Protein AF-A0A8D8AK39-F1 (afdb_monomer_lite)

pLDDT: mean 80.99, std 18.57, range [39.56, 98.69]

Organism: Culex pipiens (NCBI:txid7175)

Secondary structure (DSSP, 8-state):
----------PBPTTT-PBPPTTS-EEE-TTT--EEETTTTT--HHHHTTT-----SSHHHHHHTTS-------PPPPHHHHHHHHHHHHHHHHHHHHHHHHHHHHHHHHHHHHHHHHHHHHHHHHHHHHHHHHHHHHHHHHHHHHHHHHHHHHHHHHHHHHHHHHHHHHHHHHHHHHHHHHHHH------------------PPPP-PPP--PPPP-------------------------------

Radius of gyration: 58.1 Å; chains: 1; bounding box: 110×73×158 Å

Foldseek 3Di:
DDDDDPPVVQAAAPQPRHGDDPPFDWDAAPPPRHIHTCVSQVNDVVVVVVVDHHHGPDPVRVVVVPPDPPPPDPDPDPPVVVVVVVVVVVVVVVVVVVVVVVVVVVVVVVVVVVVVVVVVVVVVVVVVVVVVVVVVVVVVVVVVVVVVVVVVVVVVVVVVVVVVVVVVVVVVVVVVVVVVVVVVVPPPDPDDDDDDDDDDDDDDDDDDDDDDDDDDDPDDDDPPPPDDPDDDDDDDDDDDDDDDDDDD

Structure (mmCIF, N/CA/C/O backbone):
data_AF-A0A8D8AK39-F1
#
_entry.id   AF-A0A8D8AK39-F1
#
loop_
_atom_site.group_PDB
_atom_site.id
_atom_site.type_symbol
_atom_site.label_atom_id
_atom_site.label_alt_id
_atom_site.label_comp_id
_atom_site.label_asym_id
_atom_site.label_entity_id
_atom_site.label_seq_id
_atom_site.pdbx_PDB_ins_code
_atom_site.Cartn_x
_atom_site.Cartn_y
_atom_site.Cartn_z
_atom_site.occupancy
_atom_site.B_iso_or_equiv
_atom_site.auth_seq_id
_atom_site.auth_comp_id
_atom_site.auth_asym_id
_atom_site.auth_atom_id
_atom_site.pdbx_PDB_model_num
ATOM 1 N N . MET A 1 1 ? -25.640 20.244 12.393 1.00 39.56 1 MET A N 1
ATOM 2 C CA . MET A 1 1 ? -27.096 20.370 12.210 1.00 39.56 1 MET A CA 1
ATOM 3 C C . MET A 1 1 ? -27.669 20.715 13.563 1.00 39.56 1 MET A C 1
ATOM 5 O O . MET A 1 1 ? -27.586 19.891 14.462 1.00 39.56 1 MET A O 1
ATOM 9 N N . ALA A 1 2 ? -28.067 21.973 13.732 1.00 52.38 2 ALA A N 1
ATOM 10 C CA . ALA A 1 2 ? -28.793 22.428 14.904 1.00 52.38 2 ALA A CA 1
ATOM 11 C C . ALA A 1 2 ? -30.263 22.104 14.642 1.00 52.38 2 ALA A C 1
ATOM 13 O O . ALA A 1 2 ? -30.885 22.759 13.811 1.00 52.38 2 ALA A O 1
ATOM 14 N N . ASP A 1 3 ? -30.758 21.050 15.279 1.00 48.34 3 ASP A N 1
ATOM 15 C CA . ASP A 1 3 ? -32.189 20.798 15.390 1.00 48.34 3 ASP A CA 1
ATOM 16 C C . ASP A 1 3 ? -32.522 20.895 16.878 1.00 48.34 3 ASP A C 1
ATOM 18 O O . ASP A 1 3 ? -32.290 19.983 17.675 1.00 48.34 3 ASP A O 1
ATOM 22 N N . GLU A 1 4 ? -32.913 22.107 17.256 1.00 56.41 4 GLU A N 1
ATOM 23 C CA . GLU A 1 4 ? -33.535 22.400 18.531 1.00 56.41 4 GLU A CA 1
ATOM 24 C C . GLU A 1 4 ? -34.955 21.837 18.496 1.00 56.41 4 GLU A C 1
ATOM 26 O O . GLU A 1 4 ? -35.847 22.418 17.882 1.00 56.41 4 GLU A O 1
ATOM 31 N N . ASN A 1 5 ? -35.184 20.725 19.187 1.00 51.19 5 ASN A N 1
ATOM 32 C CA . ASN A 1 5 ? -36.533 20.344 19.579 1.00 51.19 5 ASN A CA 1
ATOM 33 C C . ASN A 1 5 ? -36.563 20.041 21.080 1.00 51.19 5 ASN A C 1
ATOM 35 O O . ASN A 1 5 ? -36.457 18.881 21.492 1.00 51.19 5 ASN A O 1
ATOM 39 N N . PRO A 1 6 ? -36.661 21.079 21.930 1.00 50.94 6 PRO A N 1
ATOM 40 C CA . PRO A 1 6 ? -37.035 20.882 23.309 1.00 50.94 6 PRO A CA 1
ATOM 41 C C . PRO A 1 6 ? -38.525 20.548 23.298 1.00 50.94 6 PRO A C 1
ATOM 43 O O . PRO A 1 6 ? -39.382 21.432 23.322 1.00 50.94 6 PRO A O 1
ATOM 46 N N . GLU A 1 7 ? -38.846 19.258 23.318 1.00 51.81 7 GLU A N 1
ATOM 47 C CA . GLU A 1 7 ? -40.162 18.746 23.705 1.00 51.81 7 GLU A CA 1
ATOM 48 C C . GLU A 1 7 ? -40.369 18.987 25.217 1.00 51.81 7 GLU A C 1
ATOM 50 O O . GLU A 1 7 ? -40.653 18.092 26.010 1.00 51.81 7 GLU A O 1
ATOM 55 N N . PHE A 1 8 ? -40.153 20.235 25.646 1.00 52.44 8 PHE A N 1
ATOM 56 C CA . PHE A 1 8 ? -40.445 20.719 26.974 1.00 52.44 8 PHE A CA 1
ATOM 57 C C . PHE A 1 8 ? -41.956 20.650 27.083 1.00 52.44 8 PHE A C 1
ATOM 59 O O . PHE A 1 8 ? -42.684 21.486 26.542 1.00 52.44 8 PHE A O 1
ATOM 66 N N . THR A 1 9 ? -42.423 19.585 27.723 1.00 55.75 9 THR A N 1
ATOM 67 C CA . THR A 1 9 ? -43.819 19.322 28.039 1.00 55.75 9 THR A CA 1
ATOM 68 C C . THR A 1 9 ? -44.352 20.481 28.872 1.00 55.75 9 THR A C 1
ATOM 70 O O . THR A 1 9 ? -44.306 20.484 30.106 1.00 55.75 9 THR A O 1
ATOM 73 N N . LYS A 1 10 ? -44.810 21.504 28.159 1.00 70.88 10 LYS A N 1
ATOM 74 C CA . LYS A 1 10 ? -45.441 22.724 28.633 1.00 70.88 10 LYS A CA 1
ATOM 75 C C . LYS A 1 10 ? -46.707 22.327 29.385 1.00 70.88 10 LYS A C 1
ATOM 77 O O . LYS A 1 10 ? -47.772 22.145 28.803 1.00 70.88 10 LYS A O 1
ATOM 82 N N . THR A 1 11 ? -46.554 22.070 30.680 1.00 82.75 11 THR A N 1
ATOM 83 C CA . THR A 1 11 ? -47.616 21.482 31.494 1.00 82.75 11 THR A CA 1
ATOM 84 C C . THR A 1 11 ? -48.638 22.568 31.834 1.00 82.75 11 THR A C 1
ATOM 86 O O . THR A 1 11 ? -48.263 23.561 32.458 1.00 82.75 11 THR A O 1
ATOM 89 N N . PRO A 1 12 ? -49.918 22.424 31.443 1.00 89.12 12 PRO A N 1
ATOM 90 C CA . PRO A 1 12 ? -50.920 23.447 31.708 1.00 89.12 12 PRO A CA 1
ATOM 91 C C . PRO A 1 12 ? -51.292 23.492 33.192 1.00 89.12 12 PRO A C 1
ATOM 93 O O . PRO A 1 12 ? -51.399 22.465 33.870 1.00 89.12 12 PRO A O 1
ATOM 96 N N . CYS A 1 13 ? -51.543 24.697 33.696 1.00 91.81 13 CYS A N 1
ATOM 97 C CA . CYS A 1 13 ? -52.061 24.902 35.037 1.00 91.81 13 CYS A CA 1
ATOM 98 C C . CYS A 1 13 ? -53.484 24.350 35.141 1.00 91.81 13 CYS A C 1
ATOM 100 O O . CYS A 1 13 ? -54.384 24.741 34.402 1.00 91.81 13 CYS A O 1
ATOM 102 N N . SER A 1 14 ? -53.726 23.484 36.120 1.00 91.69 14 SER A N 1
ATOM 103 C CA . SER A 1 14 ? -55.034 22.842 36.296 1.00 91.69 14 SER A CA 1
ATOM 104 C C . SER A 1 14 ? -56.132 23.776 36.831 1.00 91.69 14 SER A C 1
ATOM 106 O O . SER A 1 14 ? -57.292 23.378 36.876 1.00 91.69 14 SER A O 1
ATOM 108 N N . THR A 1 15 ? -55.802 25.023 37.195 1.00 91.69 15 THR A N 1
ATOM 109 C CA . THR A 1 15 ? -56.786 26.050 37.588 1.00 91.69 15 THR A CA 1
ATOM 110 C C . THR A 1 15 ? -57.170 26.968 36.429 1.00 91.69 15 THR A C 1
ATOM 112 O O . THR A 1 15 ? -58.356 27.105 36.146 1.00 91.69 15 THR A O 1
ATOM 115 N N . CYS A 1 16 ? -56.202 27.601 35.755 1.00 92.88 16 CYS A N 1
ATOM 116 C CA . CYS A 1 16 ? -56.487 28.554 34.670 1.00 92.88 16 CYS A CA 1
ATOM 117 C C . CYS A 1 16 ? -56.439 27.938 33.265 1.00 92.88 16 CYS A C 1
ATOM 119 O O . CYS A 1 16 ? -56.842 28.594 32.314 1.00 92.88 16 CYS A O 1
ATOM 121 N N . LYS A 1 17 ? -55.992 26.681 33.125 1.00 90.31 17 LYS A N 1
ATOM 122 C CA . LYS A 1 17 ? -55.797 25.958 31.851 1.00 90.31 17 LYS A CA 1
ATOM 123 C C . LYS A 1 17 ? -54.768 26.582 30.902 1.00 90.31 17 LYS A C 1
ATOM 125 O O . LYS A 1 17 ? -54.586 26.080 29.797 1.00 90.31 17 LYS A O 1
ATOM 130 N N . GLU A 1 18 ? -54.074 27.628 31.335 1.00 86.50 18 GLU A N 1
ATOM 131 C CA . GLU A 1 18 ? -52.979 28.246 30.596 1.00 86.50 18 GLU A CA 1
ATOM 132 C C . GLU A 1 18 ? -51.681 27.466 30.807 1.00 86.50 18 GLU A C 1
ATOM 134 O O . GLU A 1 18 ? -51.463 26.834 31.844 1.00 86.50 18 GLU A O 1
ATOM 139 N N . VAL A 1 19 ? -50.828 27.504 29.792 1.00 83.88 19 VAL A N 1
ATOM 140 C CA . VAL A 1 19 ? -49.503 26.895 29.806 1.00 83.88 19 VAL A CA 1
ATOM 141 C C . VAL A 1 19 ? -48.529 27.831 30.512 1.00 83.88 19 VAL A C 1
ATOM 143 O O . VAL A 1 19 ? -48.467 29.006 30.160 1.00 83.88 19 VAL A O 1
ATOM 146 N N . SER A 1 20 ? -47.743 27.306 31.455 1.00 73.88 20 SER A N 1
ATOM 147 C CA . SER A 1 20 ? -46.726 28.102 32.144 1.00 73.88 20 SER A CA 1
ATOM 148 C C . SER A 1 20 ? -45.663 28.606 31.168 1.00 73.88 20 SER A C 1
ATOM 150 O O . SER A 1 20 ? -45.118 27.826 30.377 1.00 73.88 20 SER A O 1
ATOM 152 N N . THR A 1 21 ? -45.336 29.891 31.252 1.00 74.75 21 THR A N 1
ATOM 153 C CA . THR A 1 21 ? -44.133 30.465 30.636 1.00 74.75 21 THR A CA 1
ATOM 154 C C . THR A 1 21 ? -42.899 30.120 31.480 1.00 74.75 21 THR A C 1
ATOM 156 O O . THR A 1 21 ? -43.026 29.709 32.634 1.00 74.75 21 THR A O 1
ATOM 159 N N . GLU A 1 22 ? -41.695 30.231 30.910 1.00 71.88 22 GLU A N 1
ATOM 160 C CA . GLU A 1 22 ? -40.438 29.795 31.555 1.00 71.88 22 GLU A CA 1
ATOM 161 C C . GLU A 1 22 ? -40.152 30.495 32.899 1.00 71.88 22 GLU A C 1
ATOM 163 O O . GLU A 1 22 ? -39.464 29.934 33.752 1.00 71.88 22 GLU A O 1
ATOM 168 N N . ASP A 1 23 ? -40.752 31.665 33.129 1.00 74.31 23 ASP A N 1
ATOM 169 C CA . ASP A 1 23 ? -40.546 32.486 34.326 1.00 74.31 23 ASP A CA 1
ATOM 170 C C . ASP A 1 23 ? -41.564 32.226 35.456 1.00 74.31 23 ASP A C 1
ATOM 172 O O . ASP A 1 23 ? -41.451 32.789 36.551 1.00 74.31 23 ASP A O 1
ATOM 176 N N . GLU A 1 24 ? -42.575 31.380 35.237 1.00 81.38 24 GLU A N 1
ATOM 177 C CA . GLU A 1 24 ? -43.639 31.155 36.215 1.00 81.38 24 GLU A CA 1
ATOM 178 C C . GLU A 1 24 ? -43.366 29.962 37.139 1.00 81.38 24 GLU A C 1
ATOM 180 O O . GLU A 1 24 ? -43.164 28.818 36.729 1.00 81.38 24 GLU A O 1
ATOM 185 N N . VAL A 1 25 ? -43.424 30.210 38.452 1.00 84.69 25 VAL A N 1
ATOM 186 C CA . VAL A 1 25 ? -43.231 29.156 39.452 1.00 84.69 25 VAL A CA 1
ATOM 187 C C . VAL A 1 25 ? -44.447 28.234 39.483 1.00 84.69 25 VAL A C 1
ATOM 189 O O . VAL A 1 25 ? -45.522 28.604 39.960 1.00 84.69 25 VAL A O 1
ATOM 192 N N . MET A 1 26 ? -44.240 26.995 39.051 1.00 88.56 26 MET A N 1
ATOM 193 C CA . MET A 1 26 ? -45.225 25.921 39.118 1.00 88.56 26 MET A CA 1
ATOM 194 C C . MET A 1 26 ? -45.042 25.058 40.378 1.00 88.56 26 MET A C 1
ATOM 196 O O . MET A 1 26 ? -43.919 24.760 40.806 1.00 88.56 26 MET A O 1
ATOM 200 N N . VAL A 1 27 ? -46.159 24.642 40.979 1.00 89.88 27 VAL A N 1
ATOM 201 C CA . VAL A 1 27 ? -46.214 23.711 42.112 1.00 89.88 27 VAL A CA 1
ATOM 202 C C . VAL A 1 27 ? -47.076 22.499 41.755 1.00 89.88 27 VAL A C 1
ATOM 204 O O . VAL A 1 27 ? -48.194 22.630 41.258 1.00 89.88 27 VAL A O 1
ATOM 207 N N . GLY A 1 28 ? -46.537 21.303 41.988 1.00 91.19 28 GLY A N 1
ATOM 208 C CA . GLY A 1 28 ? -47.237 20.040 41.769 1.00 91.19 28 GLY A CA 1
ATOM 209 C C . GLY A 1 28 ? -47.939 19.562 43.039 1.00 91.19 28 GLY A C 1
ATOM 210 O O . GLY A 1 28 ? -47.352 19.589 44.120 1.00 91.19 28 GLY A O 1
ATOM 211 N N . CYS A 1 29 ? -49.186 19.101 42.930 1.00 91.69 29 CYS A N 1
ATOM 212 C CA . CYS A 1 29 ? -49.901 18.509 44.060 1.00 91.69 29 CYS A CA 1
ATOM 213 C C . CYS A 1 29 ? -49.434 17.075 44.336 1.00 91.69 29 CYS A C 1
ATOM 215 O O . CYS A 1 29 ? -49.523 16.206 43.474 1.00 91.69 29 CYS A O 1
ATOM 217 N N . ASP A 1 30 ? -49.062 16.766 45.579 1.00 89.25 30 ASP A N 1
ATOM 218 C CA . ASP A 1 30 ? -48.616 15.425 45.967 1.00 89.25 30 ASP A CA 1
ATOM 219 C C . ASP A 1 30 ? -49.696 14.341 45.905 1.00 89.25 30 ASP A C 1
ATOM 221 O O . ASP A 1 30 ? -49.360 13.155 45.882 1.00 89.25 30 ASP A O 1
ATOM 225 N N . CYS A 1 31 ? -50.971 14.732 45.862 1.00 90.25 31 CYS A N 1
ATOM 226 C CA . CYS A 1 31 ? -52.102 13.814 45.786 1.00 90.25 31 CYS A CA 1
ATOM 227 C C . CYS A 1 31 ? -52.540 13.528 44.344 1.00 90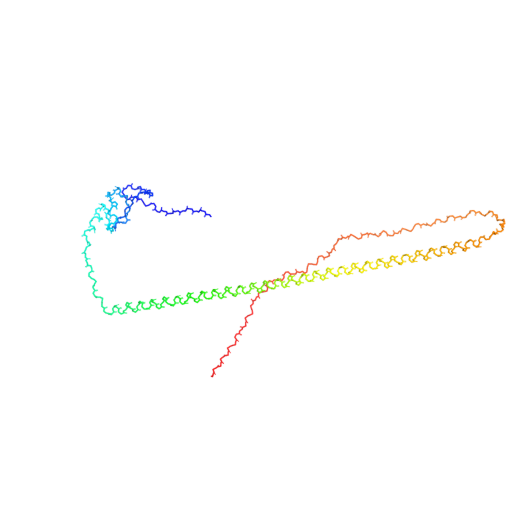.25 31 CYS A C 1
ATOM 229 O O . CYS A 1 31 ? -52.567 12.365 43.955 1.00 90.25 31 CYS A O 1
ATOM 231 N N . CYS A 1 32 ? -52.898 14.550 43.560 1.00 92.12 32 CYS A N 1
ATOM 232 C CA . CYS A 1 32 ? -53.398 14.361 42.190 1.00 92.12 32 CYS A CA 1
ATOM 233 C C . CYS A 1 32 ? -52.315 14.470 41.109 1.00 92.12 32 CYS A C 1
ATOM 235 O O . CYS A 1 32 ? -52.607 14.206 39.950 1.00 92.12 32 CYS A O 1
ATOM 237 N N . LYS A 1 33 ? -51.081 14.852 41.471 1.00 91.12 33 LYS A N 1
ATOM 238 C CA . LYS A 1 33 ? -49.927 15.015 40.563 1.00 91.12 33 LYS A CA 1
ATOM 239 C C . LYS A 1 33 ? -50.124 16.043 39.442 1.00 91.12 33 LYS A C 1
ATOM 241 O O . LYS A 1 33 ? -49.302 16.133 38.538 1.00 91.12 33 LYS A O 1
ATOM 246 N N . LEU A 1 34 ? -51.171 16.857 39.545 1.00 91.44 34 LEU A N 1
ATOM 247 C CA . LEU A 1 34 ? -51.425 17.993 38.669 1.00 91.44 34 LEU A CA 1
ATOM 248 C C . LEU A 1 34 ? -50.556 19.195 39.050 1.00 91.44 34 LEU A C 1
ATOM 250 O O . LEU A 1 34 ? -50.165 19.345 40.213 1.00 91.44 34 LEU A O 1
ATOM 254 N N . TRP A 1 35 ? -50.302 20.058 38.067 1.00 92.00 35 TRP A N 1
ATOM 255 C CA . TRP A 1 35 ? -49.483 21.258 38.204 1.00 92.00 35 TRP A CA 1
ATOM 256 C C . TRP A 1 35 ? -50.328 22.529 38.223 1.00 92.00 35 TRP A C 1
ATOM 258 O O . TRP A 1 35 ? -51.346 22.640 37.537 1.00 92.00 35 TRP A O 1
ATOM 268 N N . PHE A 1 36 ? -49.890 23.491 39.028 1.00 92.25 36 PHE A N 1
ATOM 269 C CA . PHE A 1 36 ? -50.599 24.736 39.289 1.00 92.25 36 PHE A CA 1
ATOM 270 C C . PHE A 1 36 ? -49.612 25.900 39.344 1.00 92.25 36 PHE A C 1
ATOM 272 O O . PHE A 1 36 ? -48.553 25.768 39.962 1.00 92.25 36 PHE A O 1
ATOM 279 N N . HIS A 1 37 ? -49.966 27.058 38.781 1.00 92.12 37 HIS A N 1
ATOM 280 C CA . HIS A 1 37 ? -49.183 28.274 39.013 1.00 92.12 37 HIS A CA 1
ATOM 281 C C . HIS A 1 37 ? -49.233 28.612 40.499 1.00 92.12 37 HIS A C 1
ATOM 283 O O . HIS A 1 37 ? -50.317 28.615 41.089 1.00 92.12 37 HIS A O 1
ATOM 289 N N . ALA A 1 38 ? -48.098 28.972 41.099 1.00 89.69 38 ALA A N 1
ATOM 290 C CA . ALA A 1 38 ? -48.045 29.371 42.503 1.00 89.69 38 ALA A CA 1
ATOM 291 C C . ALA A 1 38 ? -49.060 30.487 42.815 1.00 89.69 38 ALA A C 1
ATOM 293 O O . ALA A 1 38 ? -49.725 30.449 43.850 1.00 89.69 38 ALA A O 1
ATOM 294 N N . ARG A 1 39 ? -49.275 31.410 41.866 1.00 90.19 39 ARG A N 1
ATOM 295 C CA . ARG A 1 39 ? -50.306 32.457 41.934 1.00 90.19 39 ARG A CA 1
ATOM 296 C C . ARG A 1 39 ? -51.737 31.908 41.930 1.00 90.19 39 ARG A C 1
ATOM 298 O O . ARG A 1 39 ? -52.563 32.398 42.690 1.00 90.19 39 ARG A O 1
ATOM 305 N N . CYS A 1 40 ? -52.044 30.901 41.110 1.00 92.19 40 CYS A N 1
ATOM 306 C CA . CYS A 1 40 ? -53.398 30.340 40.998 1.00 92.19 40 CYS A CA 1
ATOM 307 C C . CYS A 1 40 ? -53.869 29.643 42.280 1.00 92.19 40 CYS A C 1
ATOM 309 O O . CYS A 1 40 ? -55.069 29.516 42.504 1.00 92.19 40 CYS A O 1
ATOM 311 N N . VAL A 1 41 ? -52.934 29.189 43.116 1.00 91.38 41 VAL A N 1
ATOM 312 C CA . VAL A 1 41 ? -53.229 28.438 44.345 1.00 91.38 41 VAL A CA 1
ATOM 313 C C . VAL A 1 41 ? -52.686 29.109 45.608 1.00 91.38 41 VAL A C 1
ATOM 315 O O . VAL A 1 41 ? -52.636 28.472 46.659 1.00 91.38 41 VAL A O 1
ATOM 318 N N . ASN A 1 42 ? -52.293 30.386 45.518 1.00 88.06 42 ASN A N 1
ATOM 319 C CA . ASN A 1 42 ? -51.707 31.172 46.612 1.00 88.06 42 ASN A CA 1
ATOM 320 C C . ASN A 1 42 ? -50.559 30.447 47.339 1.00 88.06 42 ASN A C 1
ATOM 322 O O . ASN A 1 42 ? -50.431 30.513 48.562 1.00 88.06 42 ASN A O 1
ATOM 326 N N . PHE A 1 43 ? -49.734 29.714 46.593 1.00 86.31 43 PHE A N 1
ATOM 327 C CA . PHE A 1 43 ? -48.585 29.017 47.148 1.00 86.31 43 PHE A CA 1
ATOM 328 C C . PHE A 1 43 ? -47.441 30.001 47.384 1.00 86.31 43 PHE A C 1
ATOM 330 O O . PHE A 1 43 ? -47.005 30.692 46.463 1.00 86.31 43 PHE A O 1
ATOM 337 N N . ASN A 1 44 ? -46.932 30.044 48.615 1.00 83.81 44 ASN A N 1
ATOM 338 C CA . ASN A 1 44 ? -45.779 30.863 48.952 1.00 83.81 44 ASN A CA 1
ATOM 339 C C . ASN A 1 44 ? -44.488 30.118 48.557 1.00 83.81 44 ASN A C 1
ATOM 341 O O . ASN A 1 44 ? -44.230 29.035 49.086 1.00 83.81 44 ASN A O 1
ATOM 345 N N . PRO A 1 45 ? -43.626 30.678 47.688 1.00 77.62 45 PRO A N 1
ATOM 346 C CA . PRO A 1 45 ? -42.356 30.052 47.315 1.00 77.62 45 PRO A CA 1
ATOM 347 C C . PRO A 1 45 ? -41.443 29.723 48.509 1.00 77.62 45 PRO A C 1
ATOM 349 O O . PRO A 1 45 ? -40.631 28.800 48.419 1.00 77.62 45 PRO A O 1
ATOM 352 N N . ALA A 1 46 ? -41.587 30.427 49.640 1.00 77.00 46 ALA A N 1
ATOM 353 C CA . ALA A 1 46 ? -40.871 30.115 50.877 1.00 77.00 46 ALA A CA 1
ATOM 354 C C . ALA A 1 46 ? -41.199 28.707 51.413 1.00 77.00 46 ALA A C 1
ATOM 356 O O . ALA A 1 46 ? -40.318 28.034 51.952 1.00 77.00 46 ALA A O 1
ATOM 357 N N . ASP A 1 47 ? -42.422 28.214 51.189 1.00 71.88 47 ASP A N 1
ATOM 358 C CA . ASP A 1 47 ? -42.849 26.882 51.624 1.00 71.88 47 ASP A CA 1
ATOM 359 C C . ASP A 1 47 ? -42.157 25.767 50.828 1.00 71.88 47 ASP A C 1
ATOM 361 O O . ASP A 1 47 ? -41.892 24.695 51.380 1.00 71.88 47 ASP A O 1
ATOM 365 N N . LYS A 1 48 ? -41.765 26.028 49.570 1.00 71.31 48 LYS A N 1
ATOM 366 C CA . LYS A 1 48 ? -41.046 25.066 48.710 1.00 71.31 48 LYS A CA 1
ATOM 367 C C . LYS A 1 48 ? -39.697 24.658 49.305 1.00 71.31 48 LYS A C 1
ATOM 369 O O . LYS A 1 48 ? -39.313 23.495 49.211 1.00 71.31 48 LYS A O 1
ATOM 374 N N . LYS A 1 49 ? -39.001 25.586 49.973 1.00 70.12 49 LYS A N 1
ATOM 375 C CA . LYS A 1 49 ? -37.696 25.318 50.606 1.00 70.12 49 LYS A CA 1
ATOM 376 C C . LYS A 1 49 ? -37.792 24.364 51.798 1.00 70.12 49 LYS A C 1
ATOM 378 O O . LYS A 1 49 ? -36.796 23.759 52.170 1.00 70.12 49 LYS A O 1
ATOM 383 N N . SER A 1 50 ? -38.978 24.205 52.387 1.00 70.56 50 SER A N 1
ATOM 384 C CA . SER A 1 50 ? -39.171 23.363 53.571 1.00 70.56 50 SER A CA 1
ATOM 385 C C . SER A 1 50 ? -39.335 21.866 53.267 1.00 70.56 50 SER A C 1
ATOM 387 O O . SER A 1 50 ? -39.489 21.082 54.201 1.00 70.56 50 SER A O 1
ATOM 389 N N . GLY A 1 51 ? -39.337 21.456 51.987 1.00 71.75 51 GLY A N 1
ATOM 390 C CA . GLY A 1 51 ? -39.480 20.049 51.577 1.00 71.75 51 GLY A CA 1
ATOM 391 C C . GLY A 1 51 ? -40.818 19.406 51.973 1.00 71.75 51 GLY A C 1
ATOM 392 O O . GLY A 1 51 ? -40.972 18.186 51.923 1.00 71.75 51 GLY A O 1
ATOM 393 N N . LYS A 1 52 ? -41.794 20.210 52.409 1.00 79.31 52 LYS A N 1
ATOM 394 C CA . LYS A 1 52 ? -43.106 19.737 52.852 1.00 79.31 52 LYS A CA 1
ATOM 395 C C . LYS A 1 52 ? -43.970 19.382 51.648 1.00 79.31 52 LYS A C 1
ATOM 397 O O . LYS A 1 52 ? -44.044 20.141 50.686 1.00 79.31 52 LYS A O 1
ATOM 402 N N . LYS A 1 53 ? -44.682 18.257 51.754 1.00 85.88 53 LYS A N 1
ATOM 403 C CA . LYS A 1 53 ? -45.674 17.839 50.757 1.00 85.88 53 LYS A CA 1
ATOM 404 C C . LYS A 1 53 ? -46.761 18.904 50.601 1.00 85.88 53 LYS A C 1
ATOM 406 O O . LYS A 1 53 ? -47.354 19.318 51.605 1.00 85.88 53 LYS A O 1
ATOM 411 N N . TRP A 1 54 ? -47.044 19.316 49.369 1.00 88.88 54 TRP A N 1
ATOM 412 C CA . TRP A 1 54 ? -48.066 20.312 49.057 1.00 88.88 54 TRP A CA 1
ATOM 413 C C . TRP A 1 54 ? -49.303 19.656 48.436 1.00 88.88 54 TRP A C 1
ATOM 415 O O . TRP A 1 54 ? -49.222 18.770 47.587 1.00 88.88 54 TRP A O 1
ATOM 425 N N . TYR A 1 55 ? -50.483 20.096 48.870 1.00 90.00 55 TYR A N 1
ATOM 426 C CA . TYR A 1 55 ? -51.769 19.560 48.426 1.00 90.00 55 TYR A CA 1
ATOM 427 C C . TYR A 1 55 ? -52.622 20.703 47.875 1.00 90.00 55 TYR A C 1
ATOM 429 O O . TYR A 1 55 ? -52.764 21.724 48.552 1.00 90.00 55 TYR A O 1
ATOM 437 N N . CYS A 1 56 ? -53.196 20.526 46.680 1.00 92.00 56 CYS A N 1
ATOM 438 C CA . CYS A 1 56 ? -54.022 21.547 46.040 1.00 92.00 56 CYS A CA 1
ATOM 439 C C . CYS A 1 56 ? -55.316 21.821 46.832 1.00 92.00 56 CYS A C 1
ATOM 441 O O . CYS A 1 56 ? -55.707 21.011 47.681 1.00 92.00 56 CYS A O 1
ATOM 443 N N . PRO A 1 57 ? -55.996 22.956 46.585 1.00 88.88 57 PRO A N 1
ATOM 444 C CA . PRO A 1 57 ? -57.232 23.323 47.283 1.00 88.88 57 PRO A CA 1
ATOM 445 C C . PRO A 1 57 ? -58.415 22.372 47.038 1.00 88.88 57 PRO A C 1
ATOM 447 O O . PRO A 1 57 ? -59.414 22.458 47.755 1.00 88.88 57 PRO A O 1
ATOM 450 N N . ASP A 1 58 ? -58.311 21.460 46.066 1.00 89.12 58 ASP A N 1
ATOM 451 C CA . ASP A 1 58 ? -59.367 20.500 45.758 1.00 89.12 58 ASP A CA 1
ATOM 452 C C . ASP A 1 58 ? -59.717 19.639 46.974 1.00 89.12 58 ASP A C 1
ATOM 454 O O . ASP A 1 58 ? -58.854 19.115 47.694 1.00 89.12 58 ASP A O 1
ATOM 458 N N . LYS A 1 59 ? -61.023 19.471 47.205 1.00 80.94 59 LYS A N 1
ATOM 459 C CA . LYS A 1 59 ? -61.540 18.851 48.433 1.00 80.94 59 LYS A CA 1
ATOM 460 C C . LYS A 1 59 ? -61.070 17.409 48.621 1.00 80.94 59 LYS A C 1
ATOM 462 O O . LYS A 1 59 ? -60.916 16.971 49.762 1.00 80.94 59 LYS A O 1
ATOM 467 N N . ASP A 1 60 ? -60.796 16.691 47.539 1.00 83.56 60 ASP A N 1
ATOM 468 C CA . ASP A 1 60 ? -60.332 15.303 47.595 1.00 83.56 60 ASP A CA 1
ATOM 469 C C . ASP A 1 60 ? -58.860 15.192 48.013 1.00 83.56 60 ASP A C 1
ATOM 471 O O . ASP A 1 60 ? -58.487 14.278 48.755 1.00 83.56 60 ASP A O 1
ATOM 475 N N . CYS A 1 61 ? -58.034 16.168 47.631 1.00 86.88 61 CYS A N 1
ATOM 476 C CA . CYS A 1 61 ? -56.635 16.256 48.045 1.00 86.88 61 CYS A CA 1
ATOM 477 C C . CYS A 1 61 ? -56.507 16.724 49.503 1.00 86.88 61 CYS A C 1
ATOM 479 O O . CYS A 1 61 ? -55.689 16.194 50.258 1.00 86.88 61 CYS A O 1
ATOM 481 N N . GLN A 1 62 ? -57.362 17.653 49.943 1.00 82.75 62 GLN A N 1
ATOM 482 C CA . GLN A 1 62 ? -57.350 18.162 51.320 1.00 82.75 62 GLN A CA 1
ATOM 483 C C . GLN A 1 62 ? -57.784 17.115 52.360 1.00 82.75 62 GLN A C 1
ATOM 485 O O . GLN A 1 62 ? -57.236 17.080 53.464 1.00 82.75 62 GLN A O 1
ATOM 490 N N . LYS A 1 63 ? -58.713 16.210 52.022 1.00 77.31 63 LYS A N 1
ATOM 491 C CA . LYS A 1 63 ? -59.123 15.103 52.912 1.00 77.31 63 LYS A CA 1
ATOM 492 C C . LYS A 1 63 ? -57.982 14.111 53.173 1.00 77.31 63 LYS A C 1
ATOM 494 O O . LYS A 1 63 ? -57.829 13.632 54.295 1.00 77.31 63 LYS A O 1
ATOM 499 N N . LYS A 1 64 ? -57.141 13.851 52.166 1.00 66.12 64 LYS A N 1
ATOM 500 C CA . LYS A 1 64 ? -56.007 12.909 52.242 1.00 66.12 64 LYS A CA 1
ATOM 501 C C . LYS A 1 64 ? -54.797 13.447 53.019 1.00 66.12 64 LYS A C 1
ATOM 503 O O . LYS A 1 64 ? -53.967 12.661 53.464 1.00 66.12 64 LYS A O 1
ATOM 508 N N . LYS A 1 65 ? -54.713 14.765 53.253 1.00 62.78 65 LYS A N 1
ATOM 509 C CA . LYS A 1 65 ? -53.652 15.392 54.068 1.00 62.78 65 LYS A CA 1
ATOM 510 C C . LYS A 1 65 ? -53.693 14.956 55.542 1.00 62.78 65 LYS A C 1
ATOM 512 O O . LYS A 1 65 ? -52.665 14.986 56.212 1.00 62.78 65 LYS A O 1
ATOM 517 N N . LYS A 1 66 ? -54.864 14.560 56.058 1.00 56.41 66 LYS A N 1
ATOM 518 C CA . LYS A 1 66 ? -55.085 14.307 57.494 1.00 56.41 66 LYS A CA 1
ATOM 519 C C . LYS A 1 66 ? -54.845 12.862 57.951 1.00 56.41 66 LYS A C 1
ATOM 521 O O . LYS A 1 66 ? -54.944 12.606 59.143 1.00 56.41 66 LYS A O 1
ATOM 526 N N . THR A 1 67 ? -54.519 11.925 57.059 1.00 55.41 67 THR A N 1
ATOM 527 C CA . THR A 1 67 ? -54.578 10.485 57.385 1.00 55.41 67 THR A CA 1
ATOM 528 C C . THR A 1 67 ? -53.248 9.742 57.496 1.00 55.41 67 THR A C 1
ATOM 530 O O . THR A 1 67 ? -53.276 8.523 57.608 1.00 55.41 67 THR A O 1
ATOM 533 N N . LYS A 1 68 ? -52.072 10.388 57.508 1.00 52.72 68 LYS A N 1
ATOM 534 C CA . LYS A 1 68 ? -50.803 9.628 57.565 1.00 52.72 68 LYS A CA 1
ATOM 535 C C . LYS A 1 68 ? -49.779 10.176 58.555 1.00 52.72 68 LYS A C 1
ATOM 537 O O . LYS A 1 68 ? -48.856 10.895 58.187 1.00 52.72 68 LYS A O 1
ATOM 542 N N . LYS A 1 69 ? -49.923 9.742 59.808 1.00 46.91 69 LYS A N 1
ATOM 543 C CA . LYS A 1 69 ? -48.802 9.494 60.727 1.00 46.91 69 LYS A CA 1
ATOM 544 C C . LYS A 1 69 ? -49.030 8.168 61.462 1.00 46.91 69 LYS A C 1
ATOM 546 O O . LYS A 1 69 ? -48.973 8.106 62.681 1.00 46.91 69 LYS A O 1
ATOM 551 N N . SER A 1 70 ? -49.337 7.109 60.717 1.00 51.81 70 SER A N 1
ATOM 552 C CA . SER A 1 70 ? -49.062 5.758 61.196 1.00 51.81 70 SER A CA 1
ATOM 553 C C . SER A 1 70 ? -47.567 5.545 60.997 1.00 51.81 70 SER A C 1
ATOM 555 O O . SER A 1 70 ? -47.094 5.408 59.870 1.00 51.81 70 SER A O 1
ATOM 557 N N . VAL A 1 71 ? -46.816 5.641 62.090 1.00 56.25 71 VAL A N 1
ATOM 558 C CA . VAL A 1 71 ? -45.462 5.101 62.171 1.00 56.25 71 VAL A CA 1
ATOM 559 C C . VAL A 1 71 ? -45.626 3.603 61.958 1.00 56.25 71 VAL A C 1
ATOM 561 O O . VAL A 1 71 ? -46.102 2.898 62.842 1.00 56.25 71 VAL A O 1
ATOM 564 N N . GLU A 1 72 ? -45.363 3.148 60.740 1.00 59.31 72 GLU A N 1
ATOM 565 C CA . GLU A 1 72 ? -45.290 1.729 60.433 1.00 59.31 72 GLU A CA 1
ATOM 566 C C . GLU A 1 72 ? -44.018 1.236 61.121 1.00 59.31 72 GLU A C 1
ATOM 568 O O . GLU A 1 72 ? -42.905 1.459 60.651 1.00 59.31 72 GLU A O 1
ATOM 573 N N . VAL A 1 73 ? -44.184 0.719 62.339 1.00 62.16 73 VAL A N 1
ATOM 574 C CA . VAL A 1 73 ? -43.121 0.040 63.075 1.00 62.16 73 VAL A CA 1
ATOM 575 C C . VAL A 1 73 ? -42.743 -1.164 62.216 1.00 62.16 73 VAL A C 1
ATOM 577 O O . VAL A 1 73 ? -43.626 -1.987 61.961 1.00 62.16 73 VAL A O 1
ATOM 580 N N . PRO A 1 74 ? -41.494 -1.272 61.728 1.00 64.94 74 PRO A N 1
ATOM 581 C CA . PRO A 1 74 ? -41.078 -2.434 60.962 1.00 64.94 74 PRO A CA 1
ATOM 582 C C . PRO A 1 74 ? -41.310 -3.673 61.823 1.00 64.94 74 PRO A C 1
ATOM 584 O O . PRO A 1 74 ? -40.714 -3.811 62.893 1.00 64.94 74 PRO A O 1
ATOM 587 N N . LEU A 1 75 ? -42.235 -4.537 61.402 1.00 74.94 75 LEU A N 1
ATOM 588 C CA . LEU A 1 75 ? -42.416 -5.819 62.064 1.00 74.94 75 LEU A CA 1
ATOM 589 C C . LEU A 1 75 ? -41.102 -6.609 61.953 1.00 74.94 75 LEU A C 1
ATOM 591 O O . LEU A 1 75 ? -40.475 -6.581 60.890 1.00 74.94 75 LEU A O 1
ATOM 595 N N . PRO A 1 76 ? -40.676 -7.304 63.023 1.00 79.31 76 PRO A N 1
ATOM 596 C CA . PRO A 1 76 ? -39.486 -8.140 62.982 1.00 79.31 76 PRO A CA 1
ATOM 597 C C . PRO A 1 76 ? -39.665 -9.208 61.901 1.00 79.31 76 PRO A C 1
ATOM 599 O O . PRO A 1 76 ? -40.590 -10.021 61.956 1.00 79.31 76 PRO A O 1
ATOM 602 N N . VAL A 1 77 ? -38.796 -9.164 60.893 1.00 83.44 77 VAL A N 1
ATOM 603 C CA . VAL A 1 77 ? -38.778 -10.138 59.803 1.00 83.44 77 VAL A CA 1
ATOM 604 C C . VAL A 1 77 ? -38.361 -11.494 60.389 1.00 83.44 77 VAL A C 1
ATOM 606 O O . VAL A 1 77 ? -37.360 -11.555 61.107 1.00 83.44 77 VAL A O 1
ATOM 609 N N . PRO A 1 78 ? -39.107 -12.582 60.129 1.00 92.62 78 PRO A N 1
ATOM 610 C CA . PRO A 1 78 ? -38.716 -13.926 60.538 1.00 92.62 78 PRO A CA 1
ATOM 611 C C . PRO A 1 78 ? -37.284 -14.274 60.084 1.00 92.62 78 PRO A C 1
ATOM 613 O O . PRO A 1 78 ? -36.945 -13.988 58.933 1.00 92.62 78 PRO A O 1
ATOM 616 N N . PRO A 1 79 ? -36.459 -14.936 60.920 1.00 91.94 79 PRO A N 1
ATOM 617 C CA . PRO A 1 79 ? -35.077 -15.296 60.576 1.00 91.94 79 PRO A CA 1
ATOM 618 C C . PRO A 1 79 ? -34.944 -16.066 59.253 1.00 91.94 79 PRO A C 1
ATOM 620 O O . PRO A 1 79 ? -34.028 -15.813 58.478 1.00 91.94 79 PRO A O 1
ATOM 623 N N . GLU A 1 80 ? -35.914 -16.933 58.947 1.00 93.38 80 GLU A N 1
ATOM 624 C CA . GLU A 1 80 ? -35.966 -17.697 57.691 1.00 93.38 80 GLU A CA 1
ATOM 625 C C . GLU A 1 80 ? -36.092 -16.814 56.438 1.00 93.38 80 GLU A C 1
ATOM 627 O O . GLU A 1 80 ? -35.654 -17.191 55.351 1.00 93.38 80 GLU A O 1
ATOM 632 N N . LEU A 1 81 ? -36.726 -15.644 56.556 1.00 93.88 81 LEU A N 1
ATOM 633 C CA . LEU A 1 81 ? -36.843 -14.689 55.454 1.00 93.88 81 LEU A CA 1
ATOM 634 C C . LEU A 1 81 ? -35.582 -13.836 55.314 1.00 93.88 81 LEU A C 1
ATOM 636 O O . LEU A 1 81 ? -35.236 -13.474 54.191 1.00 93.88 81 LEU A O 1
ATOM 640 N N . GLN A 1 82 ? -34.884 -13.564 56.420 1.00 91.06 82 GLN A N 1
ATOM 641 C CA . GLN A 1 82 ? -33.606 -12.857 56.391 1.00 91.06 82 GLN A CA 1
ATOM 642 C C . GLN A 1 82 ? -32.542 -13.681 55.656 1.00 91.06 82 GLN A C 1
ATOM 644 O O . GLN A 1 82 ? -31.922 -13.177 54.727 1.00 91.06 82 GLN A O 1
ATOM 649 N N . GLU A 1 83 ? -32.421 -14.975 55.970 1.00 94.12 83 GLU A N 1
ATOM 650 C CA . GLU A 1 83 ? -31.472 -15.874 55.296 1.00 94.12 83 GLU A CA 1
ATOM 651 C C . GLU A 1 83 ? -31.732 -15.967 53.781 1.00 94.12 83 GLU A C 1
ATOM 653 O O . GLU A 1 83 ? -30.802 -15.948 52.974 1.00 94.12 83 GLU A O 1
ATOM 658 N N . LYS A 1 84 ? -33.005 -16.003 53.362 1.00 95.94 84 LYS A N 1
ATOM 659 C CA . LYS A 1 84 ? -33.373 -15.988 51.936 1.00 95.94 84 LYS A CA 1
ATOM 660 C C . LYS A 1 84 ? -33.006 -14.676 51.248 1.00 95.94 84 LYS A C 1
ATOM 662 O O . LYS A 1 84 ? -32.628 -14.701 50.078 1.00 95.94 84 LYS A O 1
ATOM 667 N N . LEU A 1 85 ? -33.143 -13.546 51.940 1.00 94.44 85 LEU A N 1
ATOM 668 C CA . LEU A 1 85 ? -32.786 -12.241 51.393 1.00 94.44 85 LEU A CA 1
ATOM 669 C C . LEU A 1 85 ? -31.270 -12.129 51.203 1.00 94.44 85 LEU A C 1
ATOM 671 O O . LEU A 1 85 ? -30.829 -11.741 50.124 1.00 94.44 85 LEU A O 1
ATOM 675 N N . ASP A 1 86 ? -30.498 -12.566 52.197 1.00 94.94 86 ASP A N 1
ATOM 676 C CA . ASP A 1 86 ? -29.036 -12.586 52.138 1.00 94.94 86 ASP A CA 1
ATOM 677 C C . ASP A 1 86 ? -28.552 -13.520 51.011 1.00 94.94 86 ASP A C 1
ATOM 679 O O . ASP A 1 86 ? -27.691 -13.156 50.209 1.00 94.94 86 ASP A O 1
ATOM 683 N N . ALA A 1 87 ? -29.170 -14.699 50.861 1.00 96.81 87 ALA A N 1
ATOM 684 C CA . ALA A 1 87 ? -28.864 -15.625 49.770 1.00 96.81 87 ALA A CA 1
ATOM 685 C C . ALA A 1 87 ? -29.167 -15.037 48.377 1.00 96.81 87 ALA A C 1
ATOM 687 O O . ALA A 1 87 ? -28.405 -15.264 4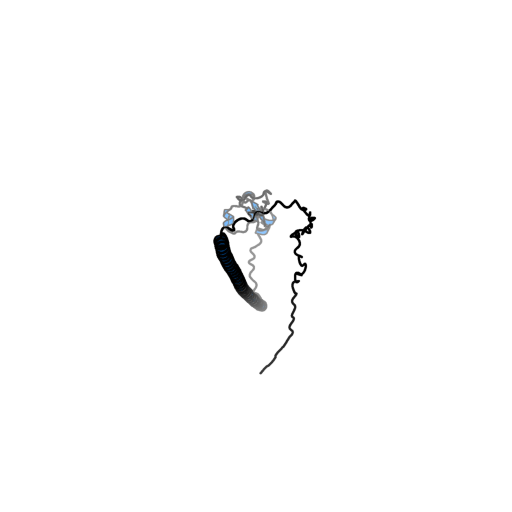7.433 1.00 96.81 87 ALA A O 1
ATOM 688 N N . LEU A 1 88 ? -30.257 -14.274 48.231 1.00 96.75 88 LEU A N 1
ATOM 689 C CA . LEU A 1 88 ? -30.591 -13.576 46.984 1.00 96.75 88 LEU A CA 1
ATOM 690 C C . LEU A 1 88 ? -29.628 -12.422 46.694 1.00 96.75 88 LEU A C 1
ATOM 692 O O . LEU A 1 88 ? -29.261 -12.218 45.535 1.00 96.75 88 LEU A O 1
ATOM 696 N N . GLU A 1 89 ? -29.202 -11.683 47.719 1.00 96.88 89 GLU A N 1
ATOM 697 C CA . GLU A 1 89 ? -28.210 -10.619 47.567 1.00 96.88 89 GLU A CA 1
ATOM 698 C C . GLU A 1 89 ? -26.862 -11.188 47.106 1.00 96.88 89 GLU A C 1
ATOM 700 O O . GLU A 1 89 ? -26.274 -10.691 46.145 1.00 96.88 89 GLU A O 1
ATOM 705 N N . GLU A 1 90 ? -26.409 -12.286 47.710 1.00 97.81 90 GLU A N 1
ATOM 706 C CA . GLU A 1 90 ? -25.184 -12.974 47.299 1.00 97.81 90 GLU A CA 1
ATOM 707 C C . GLU A 1 90 ? -25.299 -13.576 45.891 1.00 97.81 90 GLU A C 1
ATOM 709 O O . GLU A 1 90 ? -24.360 -13.490 45.095 1.00 97.81 90 GLU A O 1
ATOM 714 N N . ALA A 1 91 ? -26.458 -14.132 45.526 1.00 98.00 91 ALA A N 1
ATOM 715 C CA . ALA A 1 91 ? -26.709 -14.594 44.161 1.00 98.00 91 ALA A CA 1
ATOM 716 C C . ALA A 1 91 ? -26.644 -13.441 43.146 1.00 98.00 91 ALA A C 1
ATOM 718 O O . ALA A 1 91 ? -26.043 -13.591 42.081 1.00 98.00 91 ALA A O 1
ATOM 719 N N . ARG A 1 92 ? -27.200 -12.272 43.488 1.00 97.44 92 ARG A N 1
ATOM 720 C CA . ARG A 1 92 ? -27.123 -11.068 42.655 1.00 97.44 92 ARG A CA 1
ATOM 721 C C . ARG A 1 92 ? -25.683 -10.580 42.502 1.00 97.44 92 ARG A C 1
ATOM 723 O O . ARG A 1 92 ? -25.275 -10.311 41.378 1.00 97.44 92 ARG A O 1
ATOM 730 N N . LYS A 1 93 ? -24.897 -10.525 43.583 1.00 98.25 93 LYS A N 1
ATOM 731 C CA . LYS A 1 93 ? -23.472 -10.149 43.522 1.00 98.25 93 LYS A CA 1
ATOM 732 C C . LYS A 1 93 ? -22.671 -11.089 42.621 1.00 98.25 93 LYS A C 1
ATOM 734 O O . LYS A 1 93 ? -21.854 -10.624 41.831 1.00 98.25 93 LYS A O 1
ATOM 739 N N . ARG A 1 94 ? -22.920 -12.403 42.691 1.00 98.12 94 ARG A N 1
ATOM 740 C CA . ARG A 1 94 ? -22.281 -13.382 41.789 1.00 98.12 94 ARG A CA 1
ATOM 741 C C . ARG A 1 94 ? -22.668 -13.154 40.331 1.00 98.12 94 ARG A C 1
ATOM 743 O O . ARG A 1 94 ? -21.789 -13.164 39.477 1.00 98.12 94 ARG A O 1
ATOM 750 N N . ALA A 1 95 ? -23.948 -12.904 40.058 1.00 98.19 95 ALA A N 1
ATOM 751 C CA . ALA A 1 95 ? -24.417 -12.606 38.707 1.00 98.19 95 ALA A CA 1
ATOM 752 C C . ALA A 1 95 ? -23.813 -11.299 38.159 1.00 98.19 95 ALA A C 1
ATOM 754 O O . ALA A 1 95 ? -23.402 -11.249 37.003 1.00 98.19 95 ALA A O 1
ATOM 755 N N . GLU A 1 96 ? -23.707 -10.255 38.987 1.00 97.94 96 GLU A N 1
ATOM 756 C CA . GLU A 1 96 ? -23.047 -8.994 38.621 1.00 97.94 96 GLU A CA 1
ATOM 757 C C . GLU A 1 96 ? -21.546 -9.208 38.342 1.00 97.94 96 GLU A C 1
ATOM 759 O O . GLU A 1 96 ? -21.034 -8.712 37.339 1.00 97.94 96 GLU A O 1
ATOM 764 N N . ALA A 1 97 ? -20.850 -10.013 39.153 1.00 98.38 97 ALA A N 1
ATOM 765 C CA . ALA A 1 97 ? -19.446 -10.361 38.920 1.00 98.38 97 ALA A CA 1
ATOM 766 C C . ALA A 1 97 ? -19.236 -11.169 37.624 1.00 98.38 97 ALA A C 1
ATOM 768 O O . ALA A 1 97 ? -18.269 -10.941 36.896 1.00 98.38 97 ALA A O 1
ATOM 769 N N . GLU A 1 98 ? -20.146 -12.090 37.302 1.00 98.06 98 GLU A N 1
ATOM 770 C CA . GLU A 1 98 ? -20.104 -12.868 36.059 1.00 98.06 98 GLU A CA 1
ATOM 771 C C . GLU A 1 98 ? -20.335 -11.988 34.818 1.00 98.06 98 GLU A C 1
ATOM 773 O O . GLU A 1 98 ? -19.637 -12.121 33.805 1.00 98.06 98 GLU A O 1
ATOM 778 N N . GLN A 1 99 ? -21.274 -11.041 34.901 1.00 98.12 99 GLN A N 1
ATOM 779 C CA . GLN A 1 99 ? -21.502 -10.055 33.844 1.00 98.12 99 GLN A CA 1
ATOM 780 C C . GLN A 1 99 ? -20.287 -9.145 33.648 1.00 98.12 99 GLN A C 1
ATOM 782 O O . GLN A 1 99 ? -19.894 -8.895 32.506 1.00 98.12 99 GLN A O 1
ATOM 787 N N . GLU A 1 100 ? -19.662 -8.698 34.737 1.00 98.38 100 GLU A N 1
ATOM 788 C CA . GLU A 1 100 ? -18.455 -7.873 34.681 1.00 98.38 100 GLU A CA 1
ATOM 789 C C . GLU A 1 100 ? -17.291 -8.624 34.028 1.00 98.38 100 GLU A C 1
ATOM 791 O O . GLU A 1 100 ? -16.659 -8.113 33.105 1.00 98.38 100 GLU A O 1
ATOM 796 N N . MET A 1 101 ? -17.058 -9.878 34.419 1.00 98.38 101 MET A N 1
ATOM 797 C CA . MET A 1 101 ? -16.049 -10.730 33.787 1.00 98.38 101 MET A CA 1
ATOM 798 C C . MET A 1 101 ? -16.317 -10.904 32.285 1.00 98.38 101 MET A C 1
ATOM 800 O O . MET A 1 101 ? -15.403 -10.794 31.469 1.00 98.38 101 MET A O 1
ATOM 804 N N . THR A 1 102 ? -17.576 -11.124 31.900 1.00 97.81 102 THR A N 1
ATOM 805 C CA . THR A 1 102 ? -17.967 -11.240 30.487 1.00 97.81 102 THR A CA 1
ATOM 806 C C . THR A 1 102 ? -17.709 -9.943 29.718 1.00 97.81 102 THR A C 1
ATOM 808 O O . THR A 1 102 ? -17.275 -9.982 28.565 1.00 97.81 102 THR A O 1
ATOM 811 N N . ARG A 1 103 ? -17.953 -8.782 30.339 1.00 98.19 103 ARG A N 1
ATOM 812 C CA . ARG A 1 103 ? -17.666 -7.471 29.746 1.00 98.19 103 ARG A CA 1
ATOM 813 C C . ARG A 1 103 ? -16.170 -7.293 29.491 1.00 98.19 103 ARG A C 1
ATOM 815 O O . ARG A 1 103 ? -15.798 -6.925 28.381 1.00 98.19 103 ARG A O 1
ATOM 822 N N . VAL A 1 104 ? -15.337 -7.626 30.476 1.00 98.50 104 VAL A N 1
ATOM 823 C CA . VAL A 1 104 ? -13.871 -7.559 30.362 1.00 98.50 104 VAL A CA 1
ATOM 824 C C . VAL A 1 104 ? -13.356 -8.482 29.256 1.00 98.50 104 VAL A C 1
ATOM 826 O O . VAL A 1 104 ? -12.511 -8.077 28.462 1.00 98.50 104 VAL A O 1
ATOM 829 N N . LEU A 1 105 ? -13.880 -9.708 29.149 1.00 98.12 105 LEU A N 1
ATOM 830 C CA . LEU A 1 105 ? -13.489 -10.629 28.076 1.00 98.12 105 LEU A CA 1
ATOM 831 C C . LEU A 1 105 ? -13.823 -10.066 26.691 1.00 98.12 105 LEU A C 1
ATOM 833 O O . LEU A 1 105 ? -12.961 -10.067 25.817 1.00 98.12 105 LEU A O 1
ATOM 837 N N . LYS A 1 106 ? -15.028 -9.515 26.504 1.00 98.50 106 LYS A N 1
ATOM 838 C CA . LYS A 1 106 ? -15.424 -8.885 25.234 1.00 98.50 106 LYS A CA 1
ATOM 839 C C . LYS A 1 106 ? -14.565 -7.672 24.880 1.00 98.50 106 LYS A C 1
ATOM 841 O O . LYS A 1 106 ? -14.240 -7.474 23.714 1.00 98.50 106 LYS A O 1
ATOM 846 N N . GLU A 1 107 ? -14.189 -6.865 25.869 1.00 98.19 107 GLU A N 1
ATOM 847 C CA . GLU A 1 107 ? -13.271 -5.741 25.666 1.00 98.19 107 GLU A CA 1
ATOM 848 C C . GLU A 1 107 ? -11.898 -6.233 25.188 1.00 98.19 107 GLU A C 1
ATOM 850 O O . GLU A 1 107 ? -11.360 -5.714 24.211 1.00 98.19 107 GLU A O 1
ATOM 855 N N . LYS A 1 108 ? -11.371 -7.308 25.787 1.00 98.69 108 LYS A N 1
ATOM 856 C CA . LYS A 1 108 ? -10.103 -7.919 25.361 1.00 98.69 108 LYS A CA 1
ATOM 857 C C . LYS A 1 108 ? -10.179 -8.572 23.985 1.00 98.69 108 LYS A C 1
ATOM 859 O O . LYS A 1 108 ? -9.224 -8.475 23.217 1.00 98.69 108 LYS A O 1
ATOM 864 N N . GLU A 1 109 ? -11.302 -9.198 23.644 1.00 98.50 109 GLU A N 1
ATOM 865 C CA . GLU A 1 109 ? -11.550 -9.709 22.293 1.00 98.50 109 GLU A CA 1
ATOM 866 C C . GLU A 1 109 ? -11.541 -8.576 21.260 1.00 98.50 109 GLU A C 1
ATOM 868 O O . GLU A 1 109 ? -10.921 -8.712 20.204 1.00 98.50 109 GLU A O 1
ATOM 873 N N . PHE A 1 110 ? -12.167 -7.440 21.577 1.00 98.56 110 PHE A N 1
ATOM 874 C CA . PHE A 1 110 ? -12.169 -6.265 20.710 1.00 98.56 110 PHE A CA 1
ATOM 875 C C . PHE A 1 110 ? -10.770 -5.651 20.554 1.00 98.56 110 PHE A C 1
ATOM 877 O O . PHE A 1 110 ? -10.349 -5.371 19.432 1.00 98.56 110 PHE A O 1
ATOM 884 N N . GLU A 1 111 ? -10.016 -5.497 21.648 1.00 98.38 111 GLU A N 1
ATOM 885 C CA . GLU A 1 111 ? -8.623 -5.031 21.609 1.00 98.38 111 GLU A CA 1
ATOM 886 C C . GLU A 1 111 ? -7.743 -5.936 20.734 1.00 98.38 111 GLU A C 1
ATOM 888 O O . GLU A 1 111 ? -6.983 -5.452 19.892 1.00 98.38 111 GLU A O 1
ATOM 893 N N . LEU A 1 112 ? -7.860 -7.258 20.896 1.00 98.69 112 LEU A N 1
ATOM 894 C CA . LEU A 1 112 ? -7.090 -8.219 20.110 1.00 98.69 112 LEU A CA 1
ATOM 895 C C . LEU A 1 112 ? -7.478 -8.171 18.626 1.00 98.69 112 LEU A C 1
ATOM 897 O O . LEU A 1 112 ? -6.602 -8.219 17.761 1.00 98.69 112 LEU A O 1
ATOM 901 N N . ALA A 1 113 ? -8.771 -8.040 18.322 1.00 98.56 113 ALA A N 1
ATOM 902 C CA . ALA A 1 113 ? -9.250 -7.880 16.954 1.00 98.56 113 ALA A CA 1
ATOM 903 C C . ALA A 1 113 ? -8.696 -6.599 16.308 1.00 98.56 113 ALA A C 1
ATOM 905 O O . ALA A 1 113 ? -8.197 -6.653 15.182 1.00 98.56 113 ALA A O 1
ATOM 906 N N . ALA A 1 114 ? -8.705 -5.476 17.031 1.00 98.56 114 ALA A N 1
ATOM 907 C CA . ALA A 1 114 ? -8.135 -4.214 16.564 1.00 98.56 114 ALA A CA 1
ATOM 908 C C . ALA A 1 114 ? -6.623 -4.332 16.300 1.00 98.56 114 ALA A C 1
ATOM 910 O O . ALA A 1 114 ? -6.145 -3.902 15.250 1.00 98.56 114 ALA A O 1
ATOM 911 N N . TYR A 1 115 ? -5.879 -4.989 17.196 1.00 98.38 115 TYR A N 1
ATOM 912 C CA . TYR A 1 115 ? -4.449 -5.253 17.015 1.00 98.38 115 TYR A CA 1
ATOM 913 C C . TYR A 1 115 ? -4.161 -6.099 15.764 1.00 98.38 115 TYR A C 1
ATOM 915 O O . TYR A 1 115 ? -3.254 -5.790 14.987 1.00 98.38 115 TYR A O 1
ATOM 923 N N . LEU A 1 116 ? -4.933 -7.167 15.543 1.00 98.56 116 LEU A N 1
ATOM 924 C CA . LEU A 1 116 ? -4.778 -8.016 14.360 1.00 98.56 116 LEU A CA 1
ATOM 925 C C . LEU A 1 116 ? -5.115 -7.260 13.072 1.00 98.56 116 LEU A C 1
ATOM 927 O O . LEU A 1 116 ? -4.397 -7.403 12.083 1.00 98.56 116 LEU A O 1
ATOM 931 N N . GLN A 1 117 ? -6.156 -6.427 13.092 1.00 98.62 117 GLN A N 1
ATOM 932 C CA . GLN A 1 117 ? -6.521 -5.586 11.956 1.00 98.62 117 GLN A CA 1
ATOM 933 C C . GLN A 1 117 ? -5.424 -4.562 11.635 1.00 98.62 117 GLN A C 1
ATOM 935 O O . GLN A 1 117 ? -5.039 -4.427 10.475 1.00 98.62 117 GLN A O 1
ATOM 940 N N . GLU A 1 118 ? -4.872 -3.880 12.641 1.00 98.50 118 GLU A N 1
ATOM 941 C CA . GLU A 1 118 ? -3.752 -2.951 12.456 1.00 98.50 118 GLU A CA 1
ATOM 942 C C . GLU A 1 118 ? -2.529 -3.665 11.864 1.00 98.50 118 GLU A C 1
ATOM 944 O O . GLU A 1 118 ? -1.901 -3.175 10.923 1.00 98.50 118 GLU A O 1
ATOM 949 N N . ARG A 1 119 ? -2.208 -4.858 12.374 1.00 98.69 119 ARG A N 1
ATOM 950 C CA . ARG A 1 119 ? -1.108 -5.671 11.851 1.00 98.69 119 ARG A CA 1
ATOM 951 C C . ARG A 1 119 ? -1.341 -6.084 10.399 1.00 98.69 119 ARG A C 1
ATOM 953 O O . ARG A 1 119 ? -0.394 -6.042 9.617 1.00 98.69 119 ARG A O 1
ATOM 960 N N . GLN A 1 120 ? -2.566 -6.454 10.034 1.00 98.62 120 GLN A N 1
ATOM 961 C CA . GLN A 1 120 ? -2.907 -6.795 8.653 1.00 98.62 120 GLN A CA 1
ATOM 962 C C . GLN A 1 120 ? -2.746 -5.584 7.727 1.00 98.62 120 GLN A C 1
ATOM 964 O O . GLN A 1 120 ? -2.109 -5.705 6.685 1.00 98.62 120 GLN A O 1
ATOM 969 N N . MET A 1 121 ? -3.214 -4.400 8.140 1.00 98.00 121 MET A N 1
ATOM 970 C CA . MET A 1 121 ? -3.035 -3.172 7.357 1.00 98.00 121 MET A CA 1
ATOM 971 C C . MET A 1 121 ? -1.556 -2.841 7.117 1.00 98.00 121 MET A C 1
ATOM 973 O O . MET A 1 121 ? -1.201 -2.444 6.010 1.00 98.00 121 MET A O 1
ATOM 977 N N . LYS A 1 122 ? -0.685 -3.056 8.114 1.00 98.56 122 LYS A N 1
ATOM 978 C CA . LYS A 1 122 ? 0.770 -2.873 7.959 1.00 98.56 122 LYS A CA 1
ATOM 979 C C . LYS A 1 122 ? 1.375 -3.844 6.947 1.00 98.56 122 LYS A C 1
ATOM 981 O O . LYS A 1 122 ? 2.195 -3.437 6.132 1.00 98.56 122 LYS A O 1
ATOM 986 N N . ILE A 1 123 ? 0.962 -5.113 6.978 1.00 98.38 123 ILE A N 1
ATOM 987 C CA . ILE A 1 123 ? 1.412 -6.118 6.002 1.00 98.38 123 ILE A CA 1
ATOM 988 C C . ILE A 1 123 ? 0.977 -5.716 4.585 1.00 98.38 123 ILE A C 1
ATOM 990 O O . ILE A 1 123 ? 1.779 -5.778 3.654 1.00 98.38 123 ILE A O 1
ATOM 994 N N . ASP A 1 124 ? -0.266 -5.264 4.423 1.00 97.75 124 ASP A N 1
ATOM 995 C CA . ASP A 1 124 ? -0.808 -4.856 3.125 1.00 97.75 124 ASP A CA 1
ATOM 996 C C . ASP A 1 124 ? -0.153 -3.563 2.600 1.00 97.75 124 ASP A C 1
ATOM 998 O O . ASP A 1 124 ? 0.040 -3.393 1.395 1.00 97.75 124 ASP A O 1
ATOM 1002 N N . GLU A 1 125 ? 0.205 -2.630 3.484 1.00 98.44 125 GLU A N 1
ATOM 1003 C CA . GLU A 1 125 ? 0.987 -1.437 3.143 1.00 98.44 125 GLU A CA 1
ATOM 1004 C C . GLU A 1 125 ? 2.404 -1.795 2.678 1.00 98.44 125 GLU A C 1
ATOM 1006 O O . GLU A 1 125 ? 2.811 -1.370 1.596 1.00 98.44 125 GLU A O 1
ATOM 1011 N N . GLU A 1 126 ? 3.113 -2.646 3.424 1.00 98.50 126 GLU A N 1
ATOM 1012 C CA . GLU A 1 126 ? 4.455 -3.112 3.060 1.00 98.50 126 GLU A CA 1
ATOM 1013 C C . GLU A 1 126 ? 4.452 -3.859 1.715 1.00 98.50 126 GLU A C 1
ATOM 1015 O O . GLU A 1 126 ? 5.366 -3.712 0.897 1.00 98.50 126 GLU A O 1
ATOM 1020 N N . LEU A 1 127 ? 3.410 -4.655 1.453 1.00 98.50 127 LEU A N 1
ATOM 1021 C CA . LEU A 1 127 ? 3.246 -5.345 0.178 1.00 98.50 127 LEU A CA 1
ATOM 1022 C C . LEU A 1 127 ? 3.052 -4.352 -0.976 1.00 98.50 127 LEU A C 1
ATOM 1024 O O . LEU A 1 127 ? 3.742 -4.466 -1.990 1.00 98.50 127 LEU A O 1
ATOM 1028 N N . ARG A 1 128 ? 2.181 -3.348 -0.805 1.00 98.06 128 ARG A N 1
ATOM 1029 C CA . ARG A 1 128 ? 1.964 -2.294 -1.811 1.00 98.06 128 ARG A CA 1
ATOM 1030 C C . ARG A 1 128 ? 3.234 -1.496 -2.094 1.00 98.06 128 ARG A C 1
ATOM 1032 O O . ARG A 1 128 ? 3.519 -1.207 -3.255 1.00 98.06 128 ARG A O 1
ATOM 1039 N N . GLU A 1 129 ? 4.020 -1.171 -1.071 1.00 98.44 129 GLU A N 1
ATOM 1040 C CA . GLU A 1 129 ? 5.301 -0.477 -1.245 1.00 98.44 129 GLU A CA 1
ATOM 1041 C C . GLU A 1 129 ? 6.302 -1.336 -2.036 1.00 98.44 129 GLU A C 1
ATOM 1043 O O . GLU A 1 129 ? 6.934 -0.862 -2.984 1.00 98.44 129 GLU A O 1
ATOM 1048 N N . LYS A 1 130 ? 6.399 -2.634 -1.719 1.00 98.19 130 LYS A N 1
ATOM 1049 C CA . LYS A 1 130 ? 7.247 -3.584 -2.459 1.00 98.19 130 LYS A CA 1
ATOM 1050 C C . LYS A 1 130 ? 6.828 -3.726 -3.921 1.00 98.19 130 LYS A C 1
ATOM 1052 O O . LYS A 1 130 ? 7.692 -3.803 -4.796 1.00 98.19 130 LYS A O 1
ATOM 1057 N N . GLU A 1 131 ? 5.530 -3.772 -4.198 1.00 98.38 131 GLU A N 1
ATOM 1058 C CA . GLU A 1 131 ? 5.001 -3.819 -5.563 1.00 98.38 131 GLU A CA 1
ATOM 1059 C C . GLU A 1 131 ? 5.299 -2.528 -6.332 1.00 98.38 131 GLU A C 1
ATOM 1061 O O . GLU A 1 131 ? 5.783 -2.592 -7.465 1.00 98.38 131 GLU A O 1
ATOM 1066 N N . ALA A 1 132 ? 5.107 -1.365 -5.702 1.00 98.38 132 ALA A N 1
ATOM 1067 C CA . ALA A 1 132 ? 5.438 -0.070 -6.290 1.00 98.38 132 ALA A CA 1
ATOM 1068 C C . ALA A 1 132 ? 6.933 0.041 -6.624 1.00 98.38 132 ALA A C 1
ATOM 1070 O O . ALA A 1 132 ? 7.288 0.444 -7.734 1.00 98.38 132 ALA A O 1
ATOM 1071 N N . LYS A 1 133 ? 7.806 -0.404 -5.712 1.00 98.62 133 LYS A N 1
ATOM 1072 C CA . LYS A 1 133 ? 9.258 -0.418 -5.921 1.00 98.62 133 LYS A CA 1
ATOM 1073 C C . LYS A 1 133 ? 9.665 -1.326 -7.081 1.00 98.62 133 LYS A C 1
ATOM 1075 O O . LYS A 1 133 ? 10.419 -0.909 -7.954 1.00 98.62 133 LYS A O 1
ATOM 1080 N N . ARG A 1 134 ? 9.116 -2.544 -7.159 1.00 98.38 134 ARG A N 1
ATOM 1081 C CA . ARG A 1 134 ? 9.362 -3.455 -8.296 1.00 98.38 134 ARG A CA 1
ATOM 1082 C C . ARG A 1 134 ? 8.882 -2.863 -9.623 1.00 98.38 134 ARG A C 1
ATOM 1084 O O . ARG A 1 134 ? 9.544 -3.038 -10.645 1.00 98.38 134 ARG A O 1
ATOM 1091 N N . ALA A 1 135 ? 7.746 -2.168 -9.622 1.00 98.44 135 ALA A N 1
ATOM 1092 C CA . ALA A 1 135 ? 7.228 -1.496 -10.810 1.00 98.44 135 ALA A CA 1
ATOM 1093 C C . ALA A 1 135 ? 8.106 -0.306 -11.239 1.00 98.44 135 ALA A C 1
ATOM 1095 O O . ALA A 1 135 ? 8.278 -0.059 -12.431 1.00 98.44 135 ALA A O 1
ATOM 1096 N N . GLU A 1 136 ? 8.679 0.438 -10.294 1.00 98.56 136 GLU A N 1
ATOM 1097 C CA . GLU A 1 136 ? 9.656 1.493 -10.573 1.00 98.56 136 GLU A CA 1
ATOM 1098 C C . GLU A 1 136 ? 10.964 0.934 -11.146 1.00 98.56 136 GLU A C 1
ATOM 1100 O O . GLU A 1 136 ? 11.387 1.377 -12.212 1.00 98.56 136 GLU A O 1
ATOM 1105 N N . GLU A 1 137 ? 11.536 -0.104 -10.530 1.00 98.56 137 GLU A N 1
ATOM 1106 C CA . GLU A 1 137 ? 12.741 -0.784 -11.028 1.00 98.56 137 GLU A CA 1
ATOM 1107 C C . GLU A 1 137 ? 12.551 -1.328 -12.455 1.00 98.56 137 GLU A C 1
ATOM 1109 O O . GLU A 1 137 ? 13.462 -1.273 -13.286 1.00 98.56 137 GLU A O 1
ATOM 1114 N N . LEU A 1 138 ? 11.357 -1.844 -12.768 1.00 98.31 138 LEU A N 1
ATOM 1115 C CA . LEU A 1 138 ? 11.024 -2.297 -14.116 1.00 98.31 138 LEU A CA 1
ATOM 1116 C C . LEU A 1 138 ? 10.979 -1.129 -15.111 1.00 98.31 138 LEU A C 1
ATOM 1118 O O . LEU A 1 138 ? 11.576 -1.225 -16.184 1.00 98.31 138 LEU A O 1
ATOM 1122 N N . ARG A 1 139 ? 10.335 -0.013 -14.744 1.00 98.38 139 ARG A N 1
ATOM 1123 C CA . ARG A 1 139 ? 10.292 1.202 -15.575 1.00 98.38 139 ARG A CA 1
ATOM 1124 C C . ARG A 1 139 ? 11.688 1.768 -15.826 1.00 98.38 139 ARG A C 1
ATOM 1126 O O . ARG A 1 139 ? 11.987 2.162 -16.951 1.00 98.38 139 ARG A O 1
ATOM 1133 N N . GLU A 1 140 ? 12.551 1.772 -14.814 1.00 98.62 140 GLU A N 1
ATOM 1134 C CA . GLU A 1 140 ? 13.938 2.222 -14.950 1.00 98.62 140 GLU A CA 1
ATOM 1135 C C . GLU A 1 140 ? 14.735 1.313 -15.898 1.00 98.62 140 GLU A C 1
ATOM 1137 O O . GLU A 1 140 ? 15.474 1.795 -16.760 1.00 98.62 140 GLU A O 1
ATOM 1142 N N . ARG A 1 141 ? 14.558 -0.010 -15.793 1.00 98.38 141 ARG A N 1
ATOM 1143 C CA . ARG A 1 141 ? 15.192 -0.974 -16.703 1.00 98.38 141 ARG A CA 1
ATOM 1144 C C . ARG A 1 141 ? 14.749 -0.765 -18.150 1.00 98.38 141 ARG A C 1
ATOM 1146 O O . ARG A 1 141 ? 15.590 -0.772 -19.048 1.00 98.38 141 ARG A O 1
ATOM 1153 N N . ASP A 1 142 ? 13.455 -0.564 -18.373 1.00 98.12 142 ASP A N 1
ATOM 1154 C CA . ASP A 1 142 ? 12.907 -0.311 -19.706 1.00 98.12 142 ASP A CA 1
ATOM 1155 C C . ASP A 1 142 ? 13.423 1.007 -20.292 1.00 98.12 142 ASP A C 1
ATOM 1157 O O . ASP A 1 142 ? 13.742 1.074 -21.481 1.00 98.12 142 ASP A O 1
ATOM 1161 N N . PHE A 1 143 ? 13.560 2.042 -19.460 1.00 98.50 143 PHE A N 1
ATOM 1162 C CA . PHE A 1 143 ? 14.163 3.309 -19.862 1.00 98.50 143 PHE A CA 1
ATOM 1163 C C . PHE A 1 143 ? 15.622 3.123 -20.303 1.00 98.50 143 PHE A C 1
ATOM 1165 O O . PHE A 1 143 ? 15.968 3.496 -21.424 1.00 98.50 143 PHE A O 1
ATOM 1172 N N . LYS A 1 144 ? 16.448 2.453 -19.486 1.00 98.50 144 LYS A N 1
ATOM 1173 C CA . LYS A 1 144 ? 17.853 2.150 -19.821 1.00 98.50 144 LYS A CA 1
ATOM 1174 C C . LYS A 1 144 ? 17.985 1.324 -21.098 1.00 98.50 144 LYS A C 1
ATOM 1176 O O . LYS A 1 144 ? 18.900 1.543 -21.887 1.00 98.50 144 LYS A O 1
ATOM 1181 N N . ARG A 1 145 ? 17.065 0.384 -21.332 1.00 98.50 145 ARG A N 1
ATOM 1182 C CA . ARG A 1 145 ? 17.040 -0.404 -22.569 1.00 98.50 145 ARG A CA 1
ATOM 1183 C C . ARG A 1 145 ? 16.797 0.480 -23.793 1.00 98.50 145 ARG A C 1
ATOM 1185 O O . ARG A 1 145 ? 17.535 0.369 -24.764 1.00 98.50 145 ARG A O 1
ATOM 1192 N N . ARG A 1 146 ? 15.808 1.378 -23.735 1.00 98.44 146 ARG A N 1
ATOM 1193 C CA . ARG A 1 146 ? 15.516 2.317 -24.834 1.00 98.44 146 ARG A CA 1
ATOM 1194 C C . ARG A 1 146 ? 16.678 3.267 -25.104 1.00 98.44 146 ARG A C 1
ATOM 1196 O O . ARG A 1 146 ? 16.969 3.558 -26.259 1.00 98.44 146 ARG A O 1
ATOM 1203 N N . GLU A 1 147 ? 17.342 3.734 -24.053 1.00 98.56 147 GLU A N 1
ATOM 1204 C CA . GLU A 1 147 ? 18.536 4.571 -24.170 1.00 98.56 147 GLU A CA 1
ATOM 1205 C C . GLU A 1 147 ? 19.683 3.826 -24.871 1.00 98.56 147 GLU A C 1
ATOM 1207 O O . GLU A 1 147 ? 20.288 4.358 -25.802 1.00 98.56 147 GLU A O 1
ATOM 1212 N N . ALA A 1 148 ? 19.933 2.569 -24.493 1.00 98.50 148 ALA A N 1
ATOM 1213 C CA . ALA A 1 148 ? 20.933 1.726 -25.144 1.00 98.50 148 ALA A CA 1
ATOM 1214 C C . ALA A 1 148 ? 20.596 1.444 -26.619 1.00 98.50 148 ALA A C 1
ATOM 1216 O O . ALA A 1 148 ? 21.482 1.506 -27.473 1.00 98.50 148 ALA A O 1
ATOM 1217 N N . ASP A 1 149 ? 19.323 1.181 -26.932 1.00 98.38 149 ASP A N 1
ATOM 1218 C CA . ASP A 1 149 ? 18.859 0.970 -28.306 1.00 98.38 149 ASP A CA 1
ATOM 1219 C C . ASP A 1 149 ? 19.082 2.229 -29.165 1.00 98.38 149 ASP A C 1
ATOM 1221 O O . ASP A 1 149 ? 19.609 2.137 -30.278 1.00 98.38 149 ASP A O 1
ATOM 1225 N N . LEU A 1 150 ? 18.763 3.414 -28.629 1.00 98.69 150 LEU A N 1
ATOM 1226 C CA . LEU A 1 150 ? 19.001 4.692 -29.302 1.00 98.69 150 LEU A CA 1
ATOM 1227 C C . LEU A 1 150 ? 20.500 4.957 -29.505 1.00 98.69 150 LEU A C 1
ATOM 1229 O O . LEU A 1 150 ? 20.913 5.373 -30.587 1.00 98.69 150 LEU A O 1
ATOM 1233 N N . ALA A 1 151 ? 21.333 4.680 -28.500 1.00 98.69 151 ALA A N 1
ATOM 1234 C CA . ALA A 1 151 ? 22.783 4.810 -28.615 1.00 98.69 151 ALA A CA 1
ATOM 1235 C C . ALA A 1 151 ? 23.351 3.882 -29.704 1.00 98.69 151 ALA A C 1
ATOM 1237 O O . ALA A 1 151 ? 24.162 4.310 -30.527 1.00 98.69 151 ALA A O 1
ATOM 1238 N N . ALA A 1 152 ? 22.881 2.634 -29.774 1.00 98.62 152 ALA A N 1
ATOM 1239 C CA . ALA A 1 152 ? 23.271 1.697 -30.823 1.00 98.62 152 ALA A CA 1
ATOM 1240 C C . ALA A 1 152 ? 22.821 2.165 -32.219 1.00 98.62 152 ALA A C 1
ATOM 1242 O O . ALA A 1 152 ? 23.551 1.992 -33.197 1.00 98.62 152 ALA A O 1
ATOM 1243 N N . GLU A 1 153 ? 21.640 2.779 -32.334 1.00 98.69 153 GLU A N 1
ATOM 1244 C CA . GLU A 1 153 ? 21.178 3.386 -33.586 1.00 98.69 153 GLU A CA 1
ATOM 1245 C C . GLU A 1 153 ? 22.083 4.547 -34.023 1.00 98.69 153 GLU A C 1
ATOM 1247 O O . GLU A 1 153 ? 22.431 4.652 -35.201 1.00 98.69 153 GLU A O 1
ATOM 1252 N N . MET A 1 154 ? 22.520 5.385 -33.080 1.00 98.38 154 MET A N 1
ATOM 1253 C CA . MET A 1 154 ? 23.449 6.483 -33.356 1.00 98.38 154 MET A CA 1
ATOM 1254 C C . MET A 1 154 ? 24.807 5.979 -33.855 1.00 98.38 154 MET A C 1
ATOM 1256 O O . MET A 1 154 ? 25.315 6.504 -34.847 1.00 98.38 154 MET A O 1
ATOM 1260 N N . VAL A 1 155 ? 25.352 4.917 -33.252 1.00 98.62 155 VAL A N 1
ATOM 1261 C CA . VAL A 1 155 ? 26.598 4.279 -33.719 1.00 98.62 155 VAL A CA 1
ATOM 1262 C C . VAL A 1 155 ? 26.447 3.758 -35.151 1.00 98.62 155 VAL A C 1
ATOM 1264 O O . VAL A 1 155 ? 27.283 4.050 -36.006 1.00 98.62 155 VAL A O 1
ATOM 1267 N N . LYS A 1 156 ? 25.344 3.063 -35.462 1.00 98.56 156 LYS A N 1
ATOM 1268 C CA . LYS A 1 156 ? 25.070 2.573 -36.827 1.00 98.56 156 LYS A CA 1
ATOM 1269 C C . LYS A 1 156 ? 24.990 3.713 -37.846 1.00 98.56 156 LYS A C 1
ATOM 1271 O O . LYS A 1 156 ? 25.492 3.580 -38.963 1.00 98.56 156 LYS A O 1
ATOM 1276 N N . LYS A 1 157 ? 24.362 4.837 -37.483 1.00 98.56 157 LYS A N 1
ATOM 1277 C CA . LYS A 1 157 ? 24.291 6.031 -38.342 1.00 98.56 157 LYS A CA 1
ATOM 1278 C C . LYS A 1 157 ? 25.675 6.628 -38.587 1.00 98.56 157 LYS A C 1
ATOM 1280 O O . LYS A 1 157 ? 25.980 6.987 -39.721 1.00 98.56 157 LYS A O 1
ATOM 1285 N N . GLU A 1 158 ? 26.522 6.696 -37.564 1.00 98.69 158 GLU A N 1
ATOM 1286 C CA . GLU A 1 158 ? 27.898 7.177 -37.700 1.00 98.69 158 GLU A CA 1
ATOM 1287 C C . GLU A 1 158 ? 28.729 6.282 -38.634 1.00 98.69 158 GLU A C 1
ATOM 1289 O O . GLU A 1 158 ? 29.408 6.780 -39.533 1.00 98.69 158 GLU A O 1
ATOM 1294 N N . GLU A 1 159 ? 28.642 4.959 -38.481 1.00 98.62 159 GLU A N 1
ATOM 1295 C CA . GLU A 1 159 ? 29.300 3.997 -39.376 1.00 98.62 159 GLU A CA 1
ATOM 1296 C C . GLU A 1 159 ? 28.816 4.133 -40.824 1.00 98.62 159 GLU A C 1
ATOM 1298 O O . GLU A 1 159 ? 29.620 4.121 -41.761 1.00 98.62 159 GLU A O 1
ATOM 1303 N N . HIS A 1 160 ? 27.508 4.316 -41.020 1.00 98.69 160 HIS A N 1
ATOM 1304 C CA . HIS A 1 160 ? 26.931 4.549 -42.339 1.00 98.69 160 HIS A CA 1
ATOM 1305 C C . HIS A 1 160 ? 27.472 5.835 -42.982 1.00 98.69 160 HIS A C 1
ATOM 1307 O O . HIS A 1 160 ? 27.864 5.822 -44.150 1.00 98.69 160 HIS A O 1
ATOM 1313 N N . LEU A 1 161 ? 27.569 6.927 -42.217 1.00 98.69 161 LEU A N 1
ATOM 1314 C CA . LEU A 1 161 ? 28.160 8.182 -42.688 1.00 98.69 161 LEU A CA 1
ATOM 1315 C C . LEU A 1 161 ? 29.639 8.014 -43.057 1.00 98.69 161 LEU A C 1
ATOM 1317 O O . LEU A 1 161 ? 30.054 8.475 -44.120 1.00 98.69 161 LEU A O 1
ATOM 1321 N N . LYS A 1 162 ? 30.423 7.297 -42.243 1.00 98.69 162 LYS A N 1
ATOM 1322 C CA . LYS A 1 162 ? 31.825 6.969 -42.563 1.00 98.69 162 LYS A CA 1
ATOM 1323 C C . LYS A 1 162 ? 31.933 6.186 -43.871 1.00 98.69 162 LYS A C 1
ATOM 1325 O O . LYS A 1 162 ? 32.801 6.478 -44.691 1.00 98.69 162 LYS A O 1
ATOM 1330 N N . ARG A 1 163 ? 31.035 5.224 -44.103 1.00 98.69 163 ARG A N 1
ATOM 1331 C CA . ARG A 1 163 ? 30.991 4.452 -45.353 1.00 98.69 163 ARG A CA 1
ATOM 1332 C C . ARG A 1 163 ? 30.666 5.330 -46.563 1.00 98.69 163 ARG A C 1
ATOM 1334 O O . ARG A 1 163 ? 31.303 5.167 -47.599 1.00 98.69 163 ARG A O 1
ATOM 1341 N N . ILE A 1 164 ? 29.723 6.266 -46.439 1.00 98.56 164 ILE A N 1
ATOM 1342 C CA . ILE A 1 164 ? 29.421 7.239 -47.503 1.00 98.56 164 ILE A CA 1
ATOM 1343 C C . ILE A 1 164 ? 30.655 8.090 -47.812 1.00 98.56 164 ILE A C 1
ATOM 1345 O O . ILE A 1 164 ? 31.052 8.176 -48.969 1.00 98.56 164 ILE A O 1
ATOM 1349 N N . GLN A 1 165 ? 31.318 8.639 -46.791 1.00 98.62 165 GLN A N 1
ATOM 1350 C CA . GLN A 1 165 ? 32.528 9.446 -46.977 1.00 98.62 165 GLN A CA 1
ATOM 1351 C C . GLN A 1 165 ? 33.644 8.664 -47.686 1.00 98.62 165 GLN A C 1
ATOM 1353 O O . GLN A 1 165 ? 34.304 9.198 -48.573 1.00 98.62 165 GLN A O 1
ATOM 1358 N N . GLN A 1 166 ? 33.834 7.383 -47.353 1.00 98.62 166 GLN A N 1
ATOM 1359 C CA . GLN A 1 166 ? 34.784 6.509 -48.054 1.00 98.62 166 GLN A CA 1
ATOM 1360 C C . GLN A 1 166 ? 34.401 6.277 -49.525 1.00 98.62 166 GLN A C 1
ATOM 1362 O O . GLN A 1 166 ? 35.262 6.214 -50.405 1.00 98.62 166 GLN A O 1
ATOM 1367 N N . LEU A 1 167 ? 33.110 6.141 -49.827 1.00 98.50 167 LEU A N 1
ATOM 1368 C CA . LEU A 1 167 ? 32.648 6.021 -51.210 1.00 98.50 167 LEU A CA 1
ATOM 1369 C C . LEU A 1 167 ? 32.880 7.320 -51.993 1.00 98.50 167 LEU A C 1
ATOM 1371 O O . LEU A 1 167 ? 33.327 7.270 -53.135 1.00 98.50 167 LEU A O 1
ATOM 1375 N N . GLU A 1 168 ? 32.658 8.478 -51.378 1.00 98.44 168 GLU A N 1
ATOM 1376 C CA . GLU A 1 168 ? 32.919 9.779 -52.000 1.00 98.44 168 GLU A CA 1
ATOM 1377 C C . GLU A 1 168 ? 34.407 10.004 -52.285 1.00 98.44 168 GLU A C 1
ATOM 1379 O O . GLU A 1 168 ? 34.758 10.478 -53.369 1.00 98.44 168 GLU A O 1
ATOM 1384 N N . THR A 1 169 ? 35.296 9.647 -51.351 1.00 98.44 169 THR A N 1
ATOM 1385 C CA . THR A 1 169 ? 36.747 9.759 -51.565 1.00 98.44 169 THR A CA 1
ATOM 1386 C C . THR A 1 169 ? 37.206 8.831 -52.684 1.00 98.44 169 THR A C 1
ATOM 1388 O O . THR A 1 169 ? 37.856 9.284 -53.623 1.00 98.44 169 THR A O 1
ATOM 1391 N N . THR A 1 170 ? 36.785 7.563 -52.665 1.00 98.38 170 THR A N 1
ATOM 1392 C CA . THR A 1 170 ? 37.134 6.606 -53.729 1.00 98.38 170 THR A CA 1
ATOM 1393 C C . THR A 1 170 ? 36.577 7.012 -55.094 1.00 98.38 170 THR A C 1
ATOM 1395 O O . THR A 1 170 ? 37.255 6.836 -56.109 1.00 98.38 170 THR A O 1
ATOM 1398 N N . PHE A 1 171 ? 35.369 7.579 -55.150 1.00 98.69 171 PHE A N 1
ATOM 1399 C CA . PHE A 1 171 ? 34.803 8.131 -56.380 1.00 98.69 171 PHE A CA 1
ATOM 1400 C C . PHE A 1 171 ? 35.618 9.324 -56.893 1.00 98.69 171 PHE A C 1
ATOM 1402 O O . PHE A 1 171 ? 35.945 9.383 -58.080 1.00 98.69 171 PHE A O 1
ATOM 1409 N N . ARG A 1 172 ? 35.994 10.254 -56.007 1.00 98.50 172 ARG A N 1
ATOM 1410 C CA . ARG A 1 172 ? 36.833 11.413 -56.342 1.00 98.50 172 ARG A CA 1
ATOM 1411 C C . ARG A 1 172 ? 38.194 10.988 -56.899 1.00 98.50 172 ARG A C 1
ATOM 1413 O O . ARG A 1 172 ? 38.611 11.510 -57.930 1.00 98.50 172 ARG A O 1
ATOM 1420 N N . ASP A 1 173 ? 38.848 10.013 -56.273 1.00 98.25 173 ASP A N 1
ATOM 1421 C CA . ASP A 1 173 ? 40.162 9.509 -56.695 1.00 98.25 173 ASP A CA 1
ATOM 1422 C C . ASP A 1 173 ? 40.112 8.809 -58.060 1.00 98.25 173 ASP A C 1
ATOM 1424 O O . ASP A 1 173 ? 41.005 8.983 -58.900 1.00 98.25 173 ASP A O 1
ATOM 1428 N N . LYS A 1 174 ? 39.043 8.043 -58.315 1.00 98.31 174 LYS A N 1
ATOM 1429 C CA . LYS A 1 174 ? 38.796 7.419 -59.622 1.00 98.31 174 LYS A CA 1
ATOM 1430 C C . LYS A 1 174 ? 38.540 8.466 -60.701 1.00 98.31 174 LYS A C 1
ATOM 1432 O O . LYS A 1 174 ? 39.155 8.382 -61.760 1.00 98.31 174 LYS A O 1
ATOM 1437 N N . SER A 1 175 ? 37.703 9.465 -60.423 1.00 98.19 175 SER A N 1
ATOM 1438 C CA . SER A 1 175 ? 37.438 10.570 -61.354 1.00 98.19 175 SER A CA 1
ATOM 1439 C C . SER A 1 175 ? 38.726 11.325 -61.696 1.00 98.19 175 SER A C 1
ATOM 1441 O O . SER A 1 175 ? 39.054 11.479 -62.868 1.00 98.19 175 SER A O 1
ATOM 1443 N N . ALA A 1 176 ? 39.546 11.657 -60.695 1.00 97.75 176 ALA A N 1
ATOM 1444 C CA . ALA A 1 176 ? 40.846 12.292 -60.917 1.00 97.75 176 ALA A CA 1
ATOM 1445 C C . ALA A 1 176 ? 41.814 11.413 -61.735 1.00 97.75 176 ALA A C 1
ATOM 1447 O O . ALA A 1 176 ? 42.626 11.922 -62.510 1.00 97.75 176 ALA A O 1
ATOM 1448 N N . SER A 1 177 ? 41.757 10.090 -61.566 1.00 97.75 177 SER A N 1
ATOM 1449 C CA . SER A 1 177 ? 42.537 9.144 -62.374 1.00 97.75 177 SER A CA 1
ATOM 1450 C C . SER A 1 177 ? 42.081 9.127 -63.835 1.00 97.75 177 SER A C 1
ATOM 1452 O O . SER A 1 177 ? 42.924 9.135 -64.731 1.00 97.75 177 SER A O 1
ATOM 1454 N N . ILE A 1 178 ? 40.768 9.161 -64.080 1.00 97.12 178 ILE A N 1
ATOM 1455 C CA . ILE A 1 178 ? 40.190 9.247 -65.429 1.00 97.12 178 ILE A CA 1
ATOM 1456 C C . ILE A 1 178 ? 40.609 10.557 -66.101 1.00 97.12 178 ILE A C 1
ATOM 1458 O O . ILE A 1 178 ? 41.114 10.521 -67.221 1.00 97.12 178 ILE A O 1
ATOM 1462 N N . ASP A 1 179 ? 40.505 11.692 -65.409 1.00 96.12 179 ASP A N 1
ATOM 1463 C CA . ASP A 1 179 ? 40.907 12.996 -65.950 1.00 96.12 179 ASP A CA 1
ATOM 1464 C C . ASP A 1 179 ? 42.391 13.027 -66.346 1.00 96.12 179 ASP A C 1
ATOM 1466 O O . ASP A 1 179 ? 42.761 13.574 -67.388 1.00 96.12 179 ASP A O 1
ATOM 1470 N N . LYS A 1 180 ? 43.263 12.391 -65.550 1.00 96.38 180 LYS A N 1
ATOM 1471 C CA . LYS A 1 180 ? 44.687 12.230 -65.890 1.00 96.38 180 LYS A CA 1
ATOM 1472 C C . LYS A 1 180 ? 44.886 11.382 -67.146 1.00 96.38 180 LYS A C 1
ATOM 1474 O O . LYS A 1 180 ? 45.705 11.748 -67.989 1.00 96.38 180 LYS A O 1
ATOM 1479 N N . LEU A 1 181 ? 44.158 10.271 -67.282 1.00 95.75 181 LEU A N 1
ATOM 1480 C CA . LEU A 1 181 ? 44.222 9.425 -68.476 1.00 95.75 181 LEU A CA 1
ATOM 1481 C C . LEU A 1 181 ? 43.766 10.194 -69.718 1.00 95.75 181 LEU A C 1
ATOM 1483 O O . LEU A 1 181 ? 44.489 10.199 -70.711 1.00 95.75 181 LEU A O 1
ATOM 1487 N N . LEU A 1 182 ? 42.640 10.909 -69.626 1.00 94.56 182 LEU A N 1
ATOM 1488 C CA . LEU A 1 182 ? 42.114 11.748 -70.706 1.00 94.56 182 LEU A CA 1
ATOM 1489 C C . LEU A 1 182 ? 43.112 12.836 -71.124 1.00 94.56 182 LEU A C 1
ATOM 1491 O O . LEU A 1 182 ? 43.326 13.062 -72.316 1.00 94.56 182 LEU A O 1
ATOM 1495 N N . LYS A 1 183 ? 43.775 13.478 -70.155 1.00 94.38 183 LYS A N 1
ATOM 1496 C CA . LYS A 1 183 ? 44.797 14.500 -70.418 1.00 94.38 183 LYS A CA 1
ATOM 1497 C C . LYS A 1 183 ? 46.024 13.933 -71.137 1.00 94.38 183 LYS A C 1
ATOM 1499 O O . LYS A 1 183 ? 46.558 14.594 -72.021 1.00 94.38 183 LYS A O 1
ATOM 1504 N N . ASN A 1 184 ? 46.446 12.717 -70.795 1.00 92.50 184 ASN A N 1
ATOM 1505 C CA . ASN A 1 184 ? 47.591 12.060 -71.428 1.00 92.50 184 ASN A CA 1
ATOM 1506 C C . ASN A 1 184 ? 47.255 11.502 -72.823 1.00 92.50 184 ASN A C 1
ATOM 1508 O O . ASN A 1 184 ? 48.100 11.543 -73.716 1.00 92.50 184 ASN A O 1
ATOM 1512 N N . SER A 1 185 ? 46.030 11.006 -73.032 1.00 88.25 185 SER A N 1
ATOM 1513 C CA . SER A 1 185 ? 45.570 10.509 -74.337 1.00 88.25 185 SER A CA 1
ATOM 1514 C C . SER A 1 185 ? 45.247 11.619 -75.333 1.00 88.25 185 SER A C 1
ATOM 1516 O O . SER A 1 185 ? 45.157 11.352 -76.527 1.00 88.25 185 SER A O 1
ATOM 1518 N N . SER A 1 186 ? 45.103 12.865 -74.872 1.00 76.69 186 SER A N 1
ATOM 1519 C CA . SER A 1 186 ? 44.969 14.050 -75.727 1.00 76.69 186 SER A CA 1
ATOM 1520 C C . SER A 1 186 ? 46.320 14.447 -76.343 1.00 76.69 186 SER A C 1
ATOM 1522 O O . SER A 1 186 ? 46.779 15.584 -76.265 1.00 76.69 186 SER A O 1
ATOM 1524 N N . THR A 1 187 ? 47.009 13.477 -76.943 1.00 68.31 187 THR A N 1
ATOM 1525 C CA . THR A 1 187 ? 48.018 13.765 -77.957 1.00 68.31 187 THR A CA 1
ATOM 1526 C C . THR A 1 187 ? 47.247 14.199 -79.206 1.00 68.31 187 THR A C 1
ATOM 1528 O O . THR A 1 187 ? 46.271 13.531 -79.551 1.00 68.31 187 THR A O 1
ATOM 1531 N N . PRO A 1 188 ? 47.615 15.299 -79.886 1.00 64.00 188 PRO A N 1
ATOM 1532 C CA . PRO A 1 188 ? 46.873 15.760 -81.049 1.00 64.00 188 PRO A CA 1
ATOM 1533 C C . PRO A 1 188 ? 46.936 14.690 -82.140 1.00 64.00 188 PRO A C 1
ATOM 1535 O O . PRO A 1 188 ? 47.938 14.556 -82.846 1.00 64.00 188 PRO A O 1
ATOM 1538 N N . LEU A 1 189 ? 45.867 13.908 -82.276 1.00 56.47 189 LEU A N 1
ATOM 1539 C CA . LEU A 1 189 ? 45.668 13.072 -83.444 1.00 56.47 189 LEU A CA 1
ATOM 1540 C C . LEU A 1 189 ? 45.507 14.029 -84.623 1.00 56.47 189 LEU A C 1
ATOM 1542 O O . LEU A 1 189 ? 44.538 14.783 -84.710 1.00 56.47 189 LEU A O 1
ATOM 1546 N N . ARG A 1 190 ? 46.516 14.042 -85.501 1.00 56.44 190 ARG A N 1
ATOM 1547 C CA . ARG A 1 190 ? 46.466 14.700 -86.808 1.00 56.44 190 ARG A CA 1
ATOM 1548 C C . ARG A 1 190 ? 45.201 14.216 -87.508 1.00 56.44 190 ARG A C 1
ATOM 1550 O O . ARG A 1 190 ? 45.106 13.041 -87.839 1.00 56.44 190 ARG A O 1
ATOM 1557 N N . ASN A 1 191 ? 44.252 15.129 -87.663 1.00 53.09 191 ASN A N 1
ATOM 1558 C CA . ASN A 1 191 ? 42.907 14.897 -88.166 1.00 53.09 191 ASN A CA 1
ATOM 1559 C C . ASN A 1 191 ? 42.955 14.197 -89.542 1.00 53.09 191 ASN A C 1
ATOM 1561 O O . ASN A 1 191 ? 43.396 14.832 -90.503 1.00 53.09 191 ASN A O 1
ATOM 1565 N N . PRO A 1 192 ? 42.553 12.920 -89.687 1.00 58.50 192 PRO A N 1
ATOM 1566 C CA . PRO A 1 192 ? 42.231 12.399 -91.000 1.00 58.50 192 PRO A CA 1
ATOM 1567 C C . PRO A 1 192 ? 40.852 12.937 -91.392 1.00 58.50 192 PRO A C 1
ATOM 1569 O O . PRO A 1 192 ? 39.893 12.872 -90.629 1.00 58.50 192 PRO A O 1
ATOM 1572 N N . GLU A 1 193 ? 40.782 13.523 -92.576 1.00 55.88 193 GLU A N 1
ATOM 1573 C CA . GLU A 1 193 ? 39.595 14.122 -93.179 1.00 55.88 193 GLU A CA 1
ATOM 1574 C C . GLU A 1 193 ? 38.486 13.064 -93.347 1.00 55.88 193 GLU A C 1
ATOM 1576 O O . GLU A 1 193 ? 38.590 12.176 -94.195 1.00 55.88 193 GLU A O 1
ATOM 1581 N N . VAL A 1 194 ? 37.437 13.118 -92.514 1.00 54.75 194 VAL A N 1
ATOM 1582 C CA . VAL A 1 194 ? 36.293 12.192 -92.596 1.00 54.75 194 VAL A CA 1
ATOM 1583 C C . VAL A 1 194 ? 35.054 12.914 -93.121 1.00 54.75 194 VAL A C 1
ATOM 1585 O O . VAL A 1 194 ? 34.629 13.944 -92.602 1.00 54.75 194 VAL A O 1
ATOM 1588 N N . LYS A 1 195 ? 34.497 12.327 -94.184 1.00 57.12 195 LYS A N 1
ATOM 1589 C CA . LYS A 1 195 ? 33.309 12.749 -94.932 1.00 57.12 195 LYS A CA 1
ATOM 1590 C C . LYS A 1 195 ? 32.011 12.592 -94.118 1.00 57.12 195 LYS A C 1
ATOM 1592 O O . LYS A 1 195 ? 31.923 11.679 -93.297 1.00 57.12 195 LYS A O 1
ATOM 1597 N N . PRO A 1 196 ? 30.986 13.421 -94.394 1.00 49.47 196 PRO A N 1
ATOM 1598 C CA . PRO A 1 196 ? 29.699 13.377 -93.706 1.00 49.47 196 PRO A CA 1
ATOM 1599 C C . PRO A 1 196 ? 28.934 12.098 -94.067 1.00 49.47 196 PRO A C 1
ATOM 1601 O O . PRO A 1 196 ? 28.657 11.849 -95.241 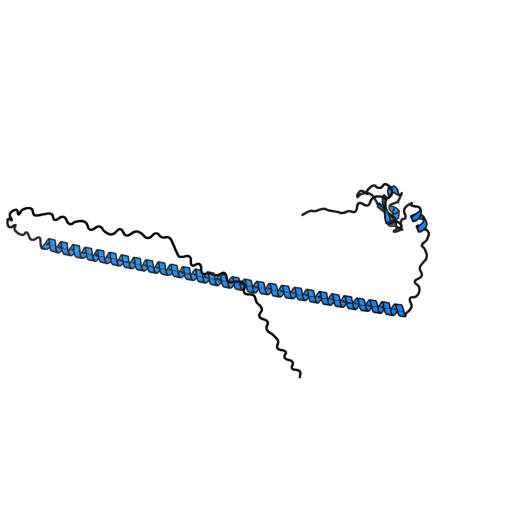1.00 49.47 196 PRO A O 1
ATOM 1604 N N . LEU A 1 197 ? 28.591 11.296 -93.057 1.00 50.53 197 LEU A N 1
ATOM 1605 C CA . LEU A 1 197 ? 27.647 10.188 -93.182 1.00 50.53 197 LEU A CA 1
ATOM 1606 C C . LEU A 1 197 ? 26.321 10.550 -92.519 1.00 50.53 197 LEU A C 1
ATOM 1608 O O . LEU A 1 197 ? 26.257 11.235 -91.501 1.00 50.53 197 LEU A O 1
ATOM 1612 N N . THR A 1 198 ? 25.282 10.106 -93.205 1.00 57.09 198 THR A N 1
ATOM 1613 C CA . THR A 1 198 ? 23.896 10.537 -93.150 1.00 57.09 198 THR A CA 1
ATOM 1614 C C . THR A 1 198 ? 23.114 9.963 -91.977 1.00 57.09 198 THR A C 1
ATOM 1616 O O . THR A 1 198 ? 23.421 8.896 -91.449 1.00 57.09 198 THR A O 1
ATOM 1619 N N . GLU A 1 199 ? 22.066 10.709 -91.641 1.00 54.16 199 GLU A N 1
ATOM 1620 C CA . GLU A 1 199 ? 21.048 10.487 -90.619 1.00 54.16 199 GLU A CA 1
ATOM 1621 C C . GLU A 1 199 ? 20.464 9.066 -90.644 1.00 54.16 199 GLU A C 1
ATOM 1623 O O . GLU A 1 199 ? 20.088 8.542 -91.693 1.00 54.16 199 GLU A O 1
ATOM 1628 N N . GLY A 1 200 ? 20.359 8.453 -89.463 1.00 54.88 200 GLY A N 1
ATOM 1629 C CA . GLY A 1 200 ? 19.808 7.115 -89.287 1.00 54.88 200 GLY A CA 1
ATOM 1630 C C . GLY A 1 200 ? 19.050 6.972 -87.970 1.00 54.88 200 GLY A C 1
ATOM 1631 O O . GLY A 1 200 ? 19.652 6.764 -86.925 1.00 54.88 200 GLY A O 1
ATOM 1632 N N . ASN A 1 201 ? 17.725 7.067 -88.085 1.00 54.16 201 ASN A N 1
ATOM 1633 C CA . ASN A 1 201 ? 16.663 6.437 -87.292 1.00 54.16 201 ASN A CA 1
ATOM 1634 C C . ASN A 1 201 ? 16.717 6.468 -85.752 1.00 54.16 201 ASN A C 1
ATOM 1636 O O . ASN A 1 201 ? 17.331 5.640 -85.084 1.00 54.16 201 ASN A O 1
ATOM 1640 N N . VAL A 1 202 ? 15.863 7.344 -85.213 1.00 55.91 202 VAL A N 1
ATOM 1641 C CA . VAL A 1 202 ? 15.342 7.337 -83.843 1.00 55.91 202 VAL A CA 1
ATOM 1642 C C . VAL A 1 202 ? 14.341 6.185 -83.691 1.00 55.91 202 VAL A C 1
ATOM 1644 O O . VAL A 1 202 ? 13.210 6.265 -84.172 1.00 55.91 202 VAL A O 1
ATOM 1647 N N . ALA A 1 203 ? 14.742 5.111 -83.015 1.00 54.19 203 ALA A N 1
ATOM 1648 C CA . ALA A 1 203 ? 13.818 4.081 -82.554 1.00 54.19 203 ALA A CA 1
ATOM 1649 C C . ALA A 1 203 ? 13.132 4.552 -81.260 1.00 54.19 203 ALA A C 1
ATOM 1651 O O . ALA A 1 203 ? 13.770 4.698 -80.217 1.00 54.19 203 ALA A O 1
ATOM 1652 N N . LYS A 1 204 ? 11.820 4.801 -81.351 1.00 57.12 204 LYS A N 1
ATOM 1653 C CA . LYS A 1 204 ? 10.901 4.920 -80.211 1.00 57.12 204 LYS A CA 1
ATOM 1654 C C . LYS A 1 204 ? 10.924 3.609 -79.424 1.00 57.12 204 LYS A C 1
ATOM 1656 O O . LYS A 1 204 ? 10.610 2.565 -79.985 1.00 57.12 204 LYS A O 1
ATOM 1661 N N . HIS A 1 205 ? 11.263 3.678 -78.141 1.00 52.47 205 HIS A N 1
ATOM 1662 C CA . HIS A 1 205 ? 10.956 2.619 -77.188 1.00 52.47 205 HIS A CA 1
ATOM 1663 C C . HIS A 1 205 ? 9.704 3.022 -76.412 1.00 52.47 205 HIS A C 1
ATOM 1665 O O . HIS A 1 205 ? 9.681 4.063 -75.756 1.00 52.47 205 HIS A O 1
ATOM 1671 N N . ASP A 1 206 ? 8.666 2.202 -76.561 1.00 52.28 206 ASP A N 1
ATOM 1672 C CA . ASP A 1 206 ? 7.376 2.333 -75.899 1.00 52.28 206 ASP A CA 1
ATOM 1673 C C . ASP A 1 206 ? 7.486 2.158 -74.382 1.00 52.28 206 ASP A C 1
ATOM 1675 O O . ASP A 1 206 ? 8.284 1.368 -73.865 1.00 52.28 206 ASP A O 1
ATOM 1679 N N . GLY A 1 207 ? 6.666 2.950 -73.692 1.00 57.88 207 GLY A N 1
ATOM 1680 C CA . GLY A 1 207 ? 6.579 3.030 -72.246 1.00 57.88 207 GLY A CA 1
ATOM 1681 C C . GLY A 1 207 ? 6.189 1.703 -71.607 1.00 57.88 207 GLY A C 1
ATOM 1682 O O . GLY A 1 207 ? 5.272 1.008 -72.042 1.00 57.88 207 GLY A O 1
ATOM 1683 N N . ARG A 1 208 ? 6.901 1.381 -70.531 1.00 55.09 208 ARG A N 1
ATOM 1684 C CA . ARG A 1 208 ? 6.537 0.329 -69.594 1.00 55.09 208 ARG A CA 1
ATOM 1685 C C . ARG A 1 208 ? 5.935 1.033 -68.385 1.00 55.09 208 ARG A C 1
ATOM 1687 O O . ARG A 1 208 ? 6.645 1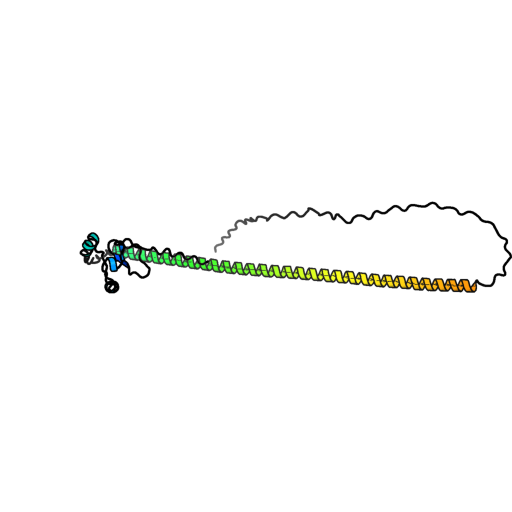.736 -67.677 1.00 55.09 208 ARG A O 1
ATOM 1694 N N . GLU A 1 209 ? 4.623 0.913 -68.236 1.00 59.97 209 GLU A N 1
ATOM 1695 C CA . GLU A 1 209 ? 3.889 1.403 -67.073 1.00 59.97 209 GLU A CA 1
ATOM 1696 C C . GLU A 1 209 ? 4.319 0.592 -65.845 1.00 59.97 209 GLU A C 1
ATOM 1698 O O . GLU A 1 209 ? 4.231 -0.640 -65.832 1.00 59.97 209 GLU A O 1
ATOM 1703 N N . ASP A 1 210 ? 4.837 1.286 -64.833 1.00 61.59 210 ASP A N 1
ATOM 1704 C CA . ASP A 1 210 ? 5.114 0.705 -63.525 1.00 61.59 210 ASP A CA 1
ATOM 1705 C C . ASP A 1 210 ? 3.786 0.451 -62.788 1.00 61.59 210 ASP A C 1
ATOM 1707 O O . ASP A 1 210 ? 2.910 1.321 -62.787 1.00 61.59 210 ASP A O 1
ATOM 1711 N N . PRO A 1 211 ? 3.600 -0.714 -62.142 1.00 65.12 211 PRO A N 1
ATOM 1712 C CA . PRO A 1 211 ? 2.398 -0.984 -61.370 1.00 65.12 211 PRO A CA 1
ATOM 1713 C C . PRO A 1 211 ? 2.346 -0.093 -60.124 1.00 65.12 211 PRO A C 1
ATOM 1715 O O . PRO A 1 211 ? 3.226 -0.126 -59.262 1.00 65.12 211 PRO A O 1
ATOM 1718 N N . GLU A 1 212 ? 1.270 0.681 -60.038 1.00 67.06 212 GLU A N 1
ATOM 1719 C CA . GLU A 1 212 ? 0.885 1.542 -58.926 1.00 67.06 212 GLU A CA 1
ATOM 1720 C C . GLU A 1 212 ? 0.789 0.732 -57.617 1.00 67.06 212 GLU A C 1
ATOM 1722 O O . GLU A 1 212 ? -0.153 -0.028 -57.377 1.00 67.06 212 GLU A O 1
ATOM 1727 N N . VAL A 1 213 ? 1.806 0.858 -56.759 1.00 63.12 213 VAL A N 1
ATOM 1728 C CA . VAL A 1 213 ? 1.810 0.266 -55.416 1.00 63.12 213 VAL A CA 1
ATOM 1729 C C . VAL A 1 213 ? 0.929 1.127 -54.514 1.00 63.12 213 VAL A C 1
ATOM 1731 O O . VAL A 1 213 ? 1.328 2.198 -54.061 1.00 63.12 213 VAL A O 1
ATOM 1734 N N . ASN A 1 214 ? -0.282 0.640 -54.247 1.00 69.56 214 ASN A N 1
ATOM 1735 C CA . ASN A 1 214 ? -1.206 1.223 -53.277 1.00 69.56 214 ASN A CA 1
ATOM 1736 C C . ASN A 1 214 ? -0.567 1.265 -51.871 1.00 69.56 214 ASN A C 1
ATOM 1738 O O . ASN A 1 214 ? -0.195 0.207 -51.350 1.00 69.56 214 ASN A O 1
ATOM 1742 N N . PRO A 1 215 ? -0.472 2.430 -51.202 1.00 65.12 215 PRO A N 1
ATOM 1743 C CA . PRO A 1 215 ? -0.062 2.479 -49.807 1.00 65.12 215 PRO A CA 1
ATOM 1744 C C . PRO A 1 215 ? -1.168 1.875 -48.933 1.00 65.12 215 PRO A C 1
ATOM 1746 O O . PRO A 1 215 ? -2.288 2.385 -48.861 1.00 65.12 215 PRO A O 1
ATOM 1749 N N . ALA A 1 216 ? -0.851 0.763 -48.268 1.00 56.00 216 ALA A N 1
ATOM 1750 C CA . ALA A 1 216 ? -1.719 0.146 -47.277 1.00 56.00 216 ALA A CA 1
ATOM 1751 C C . ALA A 1 216 ? -2.126 1.178 -46.209 1.00 56.00 216 ALA A C 1
ATOM 1753 O O . ALA A 1 216 ? -1.279 1.835 -45.599 1.00 56.00 216 ALA A O 1
ATOM 1754 N N . LYS A 1 217 ? -3.437 1.319 -45.991 1.00 64.00 217 LYS A N 1
ATOM 1755 C CA . LYS A 1 217 ? -4.006 2.140 -44.918 1.00 64.00 217 LYS A CA 1
ATOM 1756 C C . LYS A 1 217 ? -3.500 1.642 -43.553 1.00 64.00 217 LYS A C 1
ATOM 1758 O O . LYS A 1 217 ? -3.610 0.448 -43.280 1.00 64.00 217 LYS A O 1
ATOM 1763 N N . PRO A 1 218 ? -3.015 2.527 -42.667 1.00 59.50 218 PRO A N 1
ATOM 1764 C CA . PRO A 1 218 ? -2.758 2.182 -41.279 1.00 59.50 218 PRO A CA 1
ATOM 1765 C C . PRO A 1 218 ? -4.090 2.202 -40.524 1.00 59.50 218 PRO A C 1
ATOM 1767 O O . PRO A 1 218 ? -4.600 3.259 -40.161 1.00 59.50 218 PRO A O 1
ATOM 1770 N N . GLY A 1 219 ? -4.685 1.034 -40.323 1.00 63.91 219 GLY A N 1
ATOM 1771 C CA . GLY A 1 219 ? -5.924 0.916 -39.569 1.00 63.91 219 GLY A CA 1
ATOM 1772 C C . GLY A 1 219 ? -6.418 -0.512 -39.590 1.00 63.91 219 GLY A C 1
ATOM 1773 O O . GLY A 1 219 ? -7.043 -0.904 -40.562 1.00 63.91 219 GLY A O 1
ATOM 1774 N N . ASP A 1 220 ? -6.011 -1.269 -38.572 1.00 49.50 220 ASP A N 1
ATOM 1775 C CA . ASP A 1 220 ? -6.770 -2.320 -37.880 1.00 49.50 220 ASP A CA 1
ATOM 1776 C C . ASP A 1 220 ? -5.768 -3.252 -37.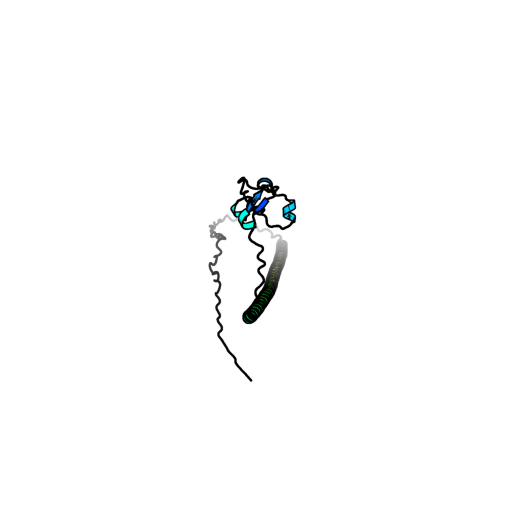191 1.00 49.50 220 ASP A C 1
ATOM 1778 O O . ASP A 1 220 ? -5.336 -4.281 -37.710 1.00 49.50 220 ASP A O 1
ATOM 1782 N N . ILE A 1 221 ? -5.355 -2.850 -35.987 1.00 60.62 221 ILE A N 1
ATOM 1783 C CA . ILE A 1 221 ? -4.772 -3.789 -35.031 1.00 60.62 221 ILE A CA 1
ATOM 1784 C C . ILE A 1 221 ? -5.929 -4.699 -34.599 1.00 60.62 221 ILE A C 1
ATOM 1786 O O . ILE A 1 221 ? -6.923 -4.174 -34.089 1.00 60.62 221 ILE A O 1
ATOM 1790 N N . PRO A 1 222 ? -5.845 -6.030 -34.766 1.00 59.88 222 PRO A N 1
ATOM 1791 C CA . PRO A 1 222 ? -6.857 -6.925 -34.234 1.00 59.88 222 PRO A CA 1
ATOM 1792 C C . PRO A 1 222 ? -6.851 -6.809 -32.707 1.00 59.88 222 PRO A C 1
ATOM 1794 O O . PRO A 1 222 ? -5.941 -7.283 -32.024 1.00 59.88 222 PRO A O 1
ATOM 1797 N N . VAL A 1 223 ? -7.873 -6.146 -32.169 1.00 59.19 223 VAL A N 1
ATOM 1798 C CA . VAL A 1 223 ? -8.189 -6.187 -30.744 1.00 59.19 223 VAL A CA 1
ATOM 1799 C C . VAL A 1 223 ? -8.584 -7.624 -30.447 1.00 59.19 223 VAL A C 1
ATOM 1801 O O . VAL A 1 223 ? -9.629 -8.094 -30.881 1.00 59.19 223 VAL A O 1
ATOM 1804 N N . ASN A 1 224 ? -7.701 -8.338 -29.761 1.00 61.06 224 ASN A N 1
ATOM 1805 C CA . ASN A 1 224 ? -7.909 -9.700 -29.303 1.00 61.06 224 ASN A CA 1
ATOM 1806 C C . ASN A 1 224 ? -8.996 -9.691 -28.203 1.00 61.06 224 ASN A C 1
ATOM 1808 O O . ASN A 1 224 ? -8.724 -9.177 -27.114 1.00 61.06 224 ASN A O 1
ATOM 1812 N N . PRO A 1 225 ? -10.221 -10.212 -28.423 1.00 57.81 225 PRO A N 1
ATOM 1813 C CA . PRO A 1 225 ? -11.236 -10.289 -27.381 1.00 57.81 225 PRO A CA 1
ATOM 1814 C C . PRO A 1 225 ? -10.998 -11.580 -26.592 1.00 57.81 225 PRO A C 1
ATOM 1816 O O . PRO A 1 225 ? -11.700 -12.575 -26.745 1.00 57.81 225 PRO A O 1
ATOM 1819 N N . GLY A 1 226 ? -9.928 -11.584 -25.802 1.00 55.09 226 GLY A N 1
ATOM 1820 C CA . GLY A 1 226 ? -9.406 -12.790 -25.167 1.00 55.09 226 GLY A CA 1
ATOM 1821 C C . GLY A 1 226 ? -8.886 -12.555 -23.757 1.00 55.09 226 GLY A C 1
ATOM 1822 O O . GLY A 1 226 ? -7.862 -13.116 -23.390 1.00 55.09 226 GLY A O 1
ATOM 1823 N N . ALA A 1 227 ? -9.562 -11.722 -22.967 1.00 48.69 227 ALA A N 1
ATOM 1824 C CA . ALA A 1 227 ? -9.334 -11.635 -21.529 1.00 48.69 227 ALA A CA 1
ATOM 1825 C C . ALA A 1 227 ? -10.685 -11.682 -20.808 1.00 48.69 227 ALA A C 1
ATOM 1827 O O . ALA A 1 227 ? -11.348 -10.669 -20.597 1.00 48.69 227 ALA A O 1
ATOM 1828 N N . ASN A 1 228 ? -11.098 -12.904 -20.476 1.00 59.19 228 ASN A N 1
ATOM 1829 C CA . ASN A 1 228 ? -12.158 -13.176 -19.514 1.00 59.19 228 ASN A CA 1
ATOM 1830 C C . ASN A 1 228 ? -11.822 -12.478 -18.181 1.00 59.19 228 ASN A C 1
ATOM 1832 O O . ASN A 1 228 ? -10.741 -12.737 -17.642 1.00 59.19 228 ASN A O 1
ATOM 1836 N N . PRO A 1 229 ? -12.713 -11.657 -17.599 1.00 54.22 229 PRO A N 1
ATOM 1837 C CA . PRO A 1 229 ? -12.589 -11.273 -16.204 1.00 54.22 229 PRO A CA 1
ATOM 1838 C C . PRO A 1 229 ? -12.842 -12.523 -15.358 1.00 54.22 229 PRO A C 1
ATOM 1840 O O . PRO A 1 229 ? -13.963 -13.022 -15.261 1.00 54.22 229 PRO A O 1
ATOM 1843 N N . GLY A 1 230 ? -11.763 -13.061 -14.791 1.00 50.28 230 GLY A N 1
ATOM 1844 C CA . GLY A 1 230 ? -11.820 -14.127 -13.807 1.00 50.28 230 GLY A CA 1
ATOM 1845 C C . GLY A 1 230 ? -12.776 -13.746 -12.681 1.00 50.28 230 GLY A C 1
ATOM 1846 O O . GLY A 1 230 ? -12.583 -12.766 -11.968 1.00 50.28 230 GLY A O 1
ATOM 1847 N N . THR A 1 231 ? -13.822 -14.549 -12.569 1.00 58.06 231 THR A N 1
ATOM 1848 C CA . THR A 1 231 ? -14.758 -14.644 -11.455 1.00 58.06 231 THR A CA 1
ATOM 1849 C C . THR A 1 231 ? -14.047 -14.679 -10.095 1.00 58.06 231 THR A C 1
ATOM 1851 O O . THR A 1 231 ? -13.017 -15.351 -9.979 1.00 58.06 231 THR A O 1
ATOM 1854 N N . PRO A 1 232 ? -14.610 -14.059 -9.040 1.00 55.47 232 PRO A N 1
ATOM 1855 C CA . PRO A 1 232 ? -14.117 -14.218 -7.678 1.00 55.47 232 PRO A CA 1
ATOM 1856 C C . PRO A 1 232 ? -14.318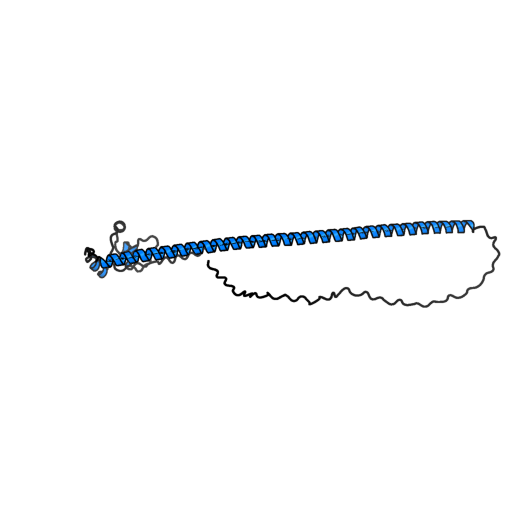 -15.670 -7.229 1.00 55.47 232 PRO A C 1
ATOM 1858 O O . PRO A 1 232 ? -15.440 -16.127 -7.004 1.00 55.47 232 PRO A O 1
ATOM 1861 N N . GLY A 1 233 ? -13.212 -16.408 -7.142 1.00 49.38 233 GLY A N 1
ATOM 1862 C CA . GLY A 1 233 ? -13.178 -17.776 -6.643 1.00 49.38 233 GLY A CA 1
ATOM 1863 C C . GLY A 1 233 ? -13.666 -17.836 -5.201 1.00 49.38 233 GLY A C 1
ATOM 1864 O O . GLY A 1 233 ? -13.045 -17.300 -4.287 1.00 49.38 233 GLY A O 1
ATOM 1865 N N . SER A 1 234 ? -14.801 -18.499 -5.021 1.00 49.53 234 SER A N 1
ATOM 1866 C CA . SER A 1 234 ? -15.364 -18.867 -3.734 1.00 49.53 234 SER A CA 1
ATOM 1867 C C . SER A 1 234 ? -14.447 -19.864 -3.022 1.00 49.53 234 SER A C 1
ATOM 1869 O O . SER A 1 234 ? -14.144 -20.934 -3.544 1.00 49.53 234 SER A O 1
ATOM 1871 N N . ASN A 1 235 ? -14.042 -19.519 -1.804 1.00 56.88 235 ASN A N 1
ATOM 1872 C CA . ASN A 1 235 ? -13.561 -20.470 -0.805 1.00 56.88 235 ASN A CA 1
ATOM 1873 C C . ASN A 1 235 ? -14.750 -21.348 -0.366 1.00 56.88 235 ASN A C 1
ATOM 1875 O O . ASN A 1 235 ? -15.816 -20.799 -0.079 1.00 56.88 235 ASN A O 1
ATOM 1879 N N . PRO A 1 236 ? -14.604 -22.685 -0.300 1.00 54.31 236 PRO A N 1
ATOM 1880 C CA . PRO A 1 236 ? -14.622 -23.306 1.024 1.00 54.31 236 PRO A CA 1
ATOM 1881 C C . PRO A 1 236 ? -13.736 -24.563 1.092 1.00 54.31 236 PRO A C 1
ATOM 1883 O O . PRO A 1 236 ? -14.158 -25.678 0.785 1.00 54.31 236 PRO A O 1
ATOM 1886 N N . GLY A 1 237 ? -12.502 -24.397 1.561 1.00 45.38 237 GLY A N 1
ATOM 1887 C CA . GLY A 1 237 ? -11.659 -25.507 1.997 1.00 45.38 237 GLY A CA 1
ATOM 1888 C C . GLY A 1 237 ? -11.962 -25.896 3.442 1.00 45.38 237 GLY A C 1
ATOM 1889 O O . GLY A 1 237 ? -11.256 -25.481 4.354 1.00 45.38 237 GLY A O 1
ATOM 1890 N N . SER A 1 238 ? -13.008 -26.697 3.654 1.00 52.09 238 SER A N 1
ATOM 1891 C CA . SER A 1 238 ? -13.187 -27.470 4.886 1.00 52.09 238 SER A CA 1
ATOM 1892 C C . SER A 1 238 ? -12.049 -28.484 5.035 1.00 52.09 238 SER A C 1
ATOM 1894 O O . SER A 1 238 ? -12.031 -29.492 4.329 1.00 52.09 238 SER A O 1
ATOM 1896 N N . THR A 1 239 ? -11.140 -28.289 5.989 1.00 56.81 239 THR A N 1
ATOM 1897 C CA . THR A 1 239 ? -10.308 -29.385 6.500 1.00 56.81 239 THR A CA 1
ATOM 1898 C C . THR A 1 239 ? -10.897 -29.905 7.804 1.00 56.81 239 THR A C 1
ATOM 1900 O O . THR A 1 239 ? -10.976 -29.237 8.833 1.00 56.81 239 THR A O 1
ATOM 1903 N N . LYS A 1 240 ? -11.382 -31.141 7.700 1.00 52.47 240 LYS A N 1
ATOM 1904 C CA . LYS A 1 240 ? -11.831 -31.990 8.793 1.00 52.47 240 LYS A CA 1
ATOM 1905 C C . LYS A 1 240 ? -10.666 -32.310 9.734 1.00 52.47 240 LYS A C 1
ATOM 1907 O O . LYS A 1 240 ? -9.578 -32.651 9.288 1.00 52.47 240 LYS A O 1
ATOM 1912 N N . SER A 1 241 ? -10.982 -32.281 11.024 1.00 49.91 241 SER A N 1
ATOM 1913 C CA . SER A 1 241 ? -10.677 -33.310 12.024 1.00 49.91 241 SER A CA 1
ATOM 1914 C C . SER A 1 241 ? -9.331 -34.043 11.938 1.00 49.91 241 SER A C 1
ATOM 1916 O O . SER A 1 241 ? -9.148 -34.943 11.126 1.00 49.91 241 SER A O 1
ATOM 1918 N N . SER A 1 242 ? -8.496 -33.848 12.957 1.00 56.06 242 SER A N 1
ATOM 1919 C CA . SER A 1 242 ? -7.828 -34.970 13.625 1.00 56.06 242 SER A CA 1
ATOM 1920 C C . SER A 1 242 ? -7.655 -34.660 15.108 1.00 56.06 242 SER A C 1
ATOM 1922 O O . SER A 1 242 ? -6.833 -33.847 15.515 1.00 56.06 242 SER A O 1
ATOM 1924 N N . LYS A 1 243 ? -8.499 -35.323 15.907 1.00 56.62 243 LYS A N 1
ATOM 1925 C CA . LYS A 1 243 ? -8.291 -35.565 17.333 1.00 56.62 243 LYS A CA 1
ATOM 1926 C C . LYS A 1 243 ? -6.947 -36.276 17.499 1.00 56.62 243 LYS A C 1
ATOM 1928 O O . LYS A 1 243 ? -6.754 -37.322 16.887 1.00 56.62 243 LYS A O 1
ATOM 1933 N N . LYS A 1 244 ? -6.089 -35.787 18.390 1.00 59.94 244 LYS A N 1
ATOM 1934 C CA . LYS A 1 244 ? -5.108 -36.641 19.058 1.00 59.94 244 LYS A CA 1
ATOM 1935 C C . LYS A 1 244 ? -5.247 -36.455 20.563 1.00 59.94 244 LYS A C 1
ATOM 1937 O O . LYS A 1 244 ? -4.775 -35.485 21.140 1.00 59.94 244 LYS A O 1
ATOM 1942 N N . SER A 1 245 ? -5.996 -37.375 21.153 1.00 65.62 245 SER A N 1
ATOM 1943 C CA . SER A 1 245 ? -5.863 -37.776 22.545 1.00 65.62 245 SER A CA 1
ATOM 1944 C C . SER A 1 245 ? -4.523 -38.481 22.703 1.00 65.62 245 SER A C 1
ATOM 1946 O O . SER A 1 245 ? -4.280 -39.436 21.972 1.00 65.62 245 SER A O 1
ATOM 1948 N N . GLU A 1 246 ? -3.704 -38.068 23.657 1.00 58.66 246 GLU A N 1
ATOM 1949 C CA . GLU A 1 246 ? -2.802 -38.987 24.345 1.00 58.66 246 GLU A CA 1
ATOM 1950 C C . GLU A 1 246 ? -2.590 -38.465 25.763 1.00 58.66 246 GLU A C 1
ATOM 1952 O O . GLU A 1 246 ? -2.068 -37.378 25.999 1.00 58.66 246 GLU A O 1
ATOM 1957 N N . SER A 1 247 ? -3.145 -39.243 26.678 1.00 66.75 247 SER A N 1
ATOM 1958 C CA . SER A 1 247 ? -2.935 -39.218 28.110 1.00 66.75 247 SER A CA 1
ATOM 1959 C C . SER A 1 247 ? -1.691 -40.047 28.403 1.00 66.75 247 SER A C 1
ATOM 1961 O O . SER A 1 247 ? -1.592 -41.149 27.869 1.00 66.75 247 SER A O 1
ATOM 1963 N N . SER A 1 248 ? -0.806 -39.545 29.261 1.00 64.38 248 SER A N 1
ATOM 1964 C CA . SER A 1 248 ? -0.006 -40.314 30.223 1.00 64.38 248 SER A CA 1
ATOM 1965 C C . SER A 1 248 ? 0.723 -39.354 31.148 1.00 64.38 248 SER A C 1
ATOM 1967 O O . SER A 1 248 ? 1.302 -38.375 30.630 1.00 64.38 248 SER A O 1
#

InterPro domains:
  IPR001965 Zinc finger, PHD-type [SM00249] (12-62)
  IPR011011 Zinc finger, FYVE/PHD-type [SSF57903] (11-66)
  IPR019787 Zinc finger, PHD-finger [PF00628] (13-57)
  IPR037869 Spp1/CFP1 [PTHR46174] (13-157)

Sequence (248 aa):
MADENPEFTKTPCSTCKEVSTEDEVMVGCDCCKLWFHARCVNFNPADKKSGKKWYCPDKDCQKKKKTKKSVEVPLPVPPELQEKLDALEEARKRAEAEQEMTRVLKEKEFELAAYLQERQMKIDEELREKEAKRAEELRERDFKRREADLAAEMVKKEEHLKRIQQLETTFRDKSASIDKLLKNSSTPLRNPEVKPLTEGNVAKHDGREDPEVNPAKPGDIPVNPGANPGTPGSNPGSTKSSKKSESS